Protein AF-A0A451A0V4-F1 (afdb_monomer_lite)

pLDDT: mean 71.59, std 18.16, range [21.22, 96.88]

Sequence (249 aa):
MTFLLFFFTGHVYTARGRNYLIPRDAAELNSNEDKMDFLDKALPVREVLDWVDRIGSNRVLFVLNACISDEDRSIWKEIVPDRRGITLGLADPTYQPQLIISDICSRSVAYDGPPPAFAQVFTDAIRGEGDRNRDGYITGTELEDYLVSRRHYPRPTSQFKAQSVTPDKGIVFVRPPPASLPITPAQLVVRSNVSGDTVYIDGHPVGPAGPTAHALSPGEYTVQVGKVGYASFETRITLADGEKAVVHA

Foldseek 3Di:
DDAAEAADWDEWDDDPLWIWAFDPPQDPCPDPVSVVSNVVRTHTVLVVVVVLLVVVDLHYEAEYLYEDAPVRCSVCCSLPPDPDDDPDDPPDPSRHHFKYKYKYFNDPDPDPTRPVFQVVQLVVLLLCPLVPVPPQKHFNQSSQVSQQVCLCPPHNGIGIHMDGPHRPPHDIRGNDDPPPPPFAWEWEAEDEPDPPKWKDKQNHTPGAHDPHTDGHTFAKIWIWIDDPPDDIDIDIDGTDGHHYYYHYD

InterPro domains:
  IPR013229 PEGA [PF08308] (187-245)
  IPR018247 EF-Hand 1, calcium-binding site [PS00018] (131-143)

Structure (mmCIF, N/CA/C/O backbone):
data_AF-A0A451A0V4-F1
#
_entry.id   AF-A0A451A0V4-F1
#
loop_
_atom_site.group_PDB
_atom_site.id
_atom_site.type_symbol
_atom_site.label_atom_id
_atom_site.label_alt_id
_atom_site.label_comp_id
_atom_site.label_asym_id
_atom_site.label_entity_id
_atom_site.label_seq_id
_atom_site.pdbx_PDB_ins_code
_atom_site.Cartn_x
_atom_site.Cartn_y
_atom_site.Cartn_z
_atom_site.occupancy
_atom_site.B_iso_or_equiv
_atom_site.auth_seq_id
_atom_site.auth_comp_id
_atom_site.auth_asym_id
_atom_site.auth_atom_id
_atom_site.pdbx_PDB_model_num
ATOM 1 N N . MET A 1 1 ? -15.532 -1.223 -15.340 1.00 57.03 1 MET A N 1
ATOM 2 C CA . MET A 1 1 ? -14.502 -0.266 -14.884 1.00 57.03 1 MET A CA 1
ATOM 3 C C . MET A 1 1 ? -13.274 -1.095 -14.558 1.00 57.03 1 MET A C 1
ATOM 5 O O . MET A 1 1 ? -13.339 -1.880 -13.623 1.00 57.03 1 MET A O 1
ATOM 9 N N . THR A 1 2 ? -12.235 -1.031 -15.385 1.00 66.00 2 THR A N 1
ATOM 10 C CA . THR A 1 2 ? -11.053 -1.899 -15.262 1.00 66.00 2 THR A CA 1
ATOM 11 C C . THR A 1 2 ? -9.924 -1.094 -14.630 1.00 66.00 2 THR A C 1
ATOM 13 O O . THR A 1 2 ? -9.754 0.076 -14.962 1.00 66.00 2 THR A O 1
ATOM 16 N N . PHE A 1 3 ? -9.213 -1.688 -13.675 1.00 71.75 3 PHE A N 1
ATOM 17 C CA . PHE A 1 3 ? -7.976 -1.147 -13.120 1.00 71.75 3 PHE A CA 1
ATOM 18 C C . PHE A 1 3 ? -6.830 -2.023 -13.610 1.00 71.75 3 PHE A C 1
ATOM 20 O O . PHE A 1 3 ? -6.924 -3.248 -13.526 1.00 71.75 3 PHE A O 1
ATOM 27 N N . LEU A 1 4 ? -5.774 -1.404 -14.129 1.00 74.88 4 LEU A N 1
ATOM 28 C CA . LEU A 1 4 ? -4.594 -2.109 -14.606 1.00 74.88 4 LEU A CA 1
ATOM 29 C C . LEU A 1 4 ? -3.404 -1.759 -13.716 1.00 74.88 4 LEU A C 1
ATOM 31 O O . LEU A 1 4 ? -3.040 -0.593 -13.586 1.00 74.88 4 LEU A O 1
ATOM 35 N N . LEU A 1 5 ? -2.790 -2.781 -13.130 1.00 78.19 5 LEU A N 1
ATOM 36 C CA . LEU A 1 5 ? -1.502 -2.672 -12.460 1.00 78.19 5 LEU A CA 1
ATOM 37 C C . LEU A 1 5 ? -0.455 -3.359 -13.326 1.00 78.19 5 LEU A C 1
ATOM 39 O O . LEU A 1 5 ? -0.529 -4.568 -13.538 1.00 78.19 5 LEU A O 1
ATOM 43 N N . PHE A 1 6 ? 0.529 -2.593 -13.779 1.00 78.19 6 PHE A N 1
ATOM 44 C CA . PHE A 1 6 ? 1.761 -3.134 -14.324 1.00 78.19 6 PHE A CA 1
ATOM 45 C C . PHE A 1 6 ? 2.868 -2.955 -13.287 1.00 78.19 6 PHE A C 1
ATOM 47 O O . PHE A 1 6 ? 3.186 -1.830 -12.903 1.00 78.19 6 PHE A O 1
ATOM 54 N N . PHE A 1 7 ? 3.441 -4.061 -12.821 1.00 78.44 7 PHE A N 1
ATOM 55 C CA . PHE A 1 7 ? 4.558 -4.063 -11.883 1.00 78.44 7 PHE A CA 1
ATOM 56 C C . PHE A 1 7 ? 5.689 -4.903 -12.465 1.00 78.44 7 PHE A C 1
ATOM 58 O O . PHE A 1 7 ? 5.501 -6.086 -12.746 1.00 78.44 7 PHE A O 1
ATOM 65 N N . PHE A 1 8 ? 6.865 -4.304 -12.617 1.00 77.94 8 PHE A N 1
ATOM 66 C CA . PHE A 1 8 ? 8.064 -4.990 -13.081 1.00 77.94 8 PHE A CA 1
ATOM 67 C C . PHE A 1 8 ? 9.206 -4.788 -12.092 1.00 77.94 8 PHE A C 1
ATOM 69 O O . PHE A 1 8 ? 9.421 -3.687 -11.587 1.00 77.94 8 PHE A O 1
ATOM 76 N N . THR A 1 9 ? 9.968 -5.850 -11.845 1.00 76.44 9 THR A N 1
ATOM 77 C CA . THR A 1 9 ? 11.216 -5.792 -11.090 1.00 76.44 9 THR A CA 1
ATOM 78 C C . THR A 1 9 ? 12.284 -6.575 -11.835 1.00 76.44 9 THR A C 1
ATOM 80 O O . THR A 1 9 ? 12.046 -7.708 -12.248 1.00 76.44 9 THR A O 1
ATOM 83 N N . GLY A 1 10 ? 13.441 -5.958 -12.053 1.00 74.19 10 GLY A N 1
ATOM 84 C CA . GLY A 1 10 ? 14.491 -6.555 -12.870 1.00 74.19 10 GLY A CA 1
ATOM 85 C C . GLY A 1 10 ? 15.419 -5.512 -13.469 1.00 74.19 10 GLY A C 1
ATOM 86 O O . GLY A 1 10 ? 15.555 -4.410 -12.938 1.00 74.19 10 GLY A O 1
ATOM 87 N N . HIS A 1 11 ? 16.055 -5.866 -14.584 1.00 74.69 11 HIS A N 1
ATOM 88 C CA . HIS A 1 11 ? 16.964 -4.976 -15.295 1.00 74.69 11 HIS A CA 1
ATOM 89 C C . HIS A 1 11 ? 16.244 -4.220 -16.405 1.00 74.69 11 HIS A C 1
ATOM 91 O O . HIS A 1 11 ? 15.400 -4.769 -17.118 1.00 74.69 11 HIS A O 1
ATOM 97 N N . VAL A 1 12 ? 16.622 -2.955 -16.554 1.00 74.75 12 VAL A N 1
ATOM 98 C CA . VAL A 1 12 ? 16.215 -2.109 -17.670 1.00 74.75 12 VAL A CA 1
ATOM 99 C C . VAL A 1 12 ? 17.470 -1.709 -18.422 1.00 74.75 12 VAL A C 1
ATOM 101 O O . VAL A 1 12 ? 18.441 -1.245 -17.825 1.00 74.75 12 VAL A O 1
ATOM 104 N N . TYR A 1 13 ? 17.452 -1.909 -19.734 1.00 75.06 13 TYR A N 1
ATOM 105 C CA . TYR A 1 13 ? 18.502 -1.442 -20.624 1.00 75.06 13 TYR A CA 1
ATOM 106 C C . TYR A 1 13 ? 17.996 -0.262 -21.435 1.00 75.06 13 TYR A C 1
ATOM 108 O O . TYR A 1 13 ? 16.880 -0.289 -21.957 1.00 75.06 13 TYR A O 1
ATOM 116 N N . THR A 1 14 ? 18.837 0.754 -21.584 1.00 72.06 14 THR A N 1
ATOM 117 C CA . THR A 1 14 ? 18.523 1.921 -22.398 1.00 72.06 14 THR A CA 1
ATOM 118 C C . THR A 1 14 ? 19.469 1.974 -23.588 1.00 72.06 14 THR A C 1
ATOM 120 O O . THR A 1 14 ? 20.690 1.948 -23.439 1.00 72.06 14 THR A O 1
ATOM 123 N N . ALA A 1 15 ? 18.900 2.042 -24.791 1.00 72.06 15 ALA A N 1
ATOM 124 C CA . ALA A 1 15 ? 19.656 2.177 -26.027 1.00 72.06 15 ALA A CA 1
ATOM 125 C C . ALA A 1 15 ? 18.957 3.123 -26.994 1.00 72.06 15 ALA A C 1
ATOM 127 O O . ALA A 1 15 ? 17.776 2.964 -27.306 1.00 72.06 15 ALA A O 1
ATOM 128 N N . ARG A 1 16 ? 19.718 4.096 -27.515 1.00 71.56 16 ARG A N 1
ATOM 129 C CA . ARG A 1 16 ? 19.243 5.087 -28.500 1.00 71.56 16 ARG A CA 1
ATOM 130 C C . ARG A 1 16 ? 17.966 5.813 -28.045 1.00 71.56 16 ARG A C 1
ATOM 132 O O . ARG A 1 16 ? 17.087 6.094 -28.856 1.00 71.56 16 ARG A O 1
ATOM 139 N N . GLY A 1 17 ? 17.863 6.095 -26.747 1.00 68.19 17 GLY A N 1
ATOM 140 C CA . GLY A 1 17 ? 16.715 6.777 -26.151 1.00 68.19 17 GLY A CA 1
ATOM 141 C C . GLY A 1 17 ? 15.443 5.931 -26.031 1.00 68.19 17 GLY A C 1
ATOM 142 O O . GLY A 1 17 ? 14.370 6.504 -25.864 1.00 68.19 17 GLY A O 1
ATOM 143 N N . ARG A 1 18 ? 15.550 4.602 -26.146 1.00 71.50 18 ARG A N 1
ATOM 144 C CA . ARG A 1 18 ? 14.467 3.644 -25.884 1.00 71.50 18 ARG A CA 1
ATOM 145 C C . ARG A 1 18 ? 14.827 2.746 -24.717 1.00 71.50 18 ARG A C 1
ATOM 147 O O . ARG A 1 18 ? 16.002 2.414 -24.545 1.00 71.50 18 ARG A O 1
ATOM 154 N N . ASN A 1 19 ? 13.815 2.333 -23.968 1.00 74.81 19 ASN A N 1
ATOM 155 C CA . ASN A 1 19 ? 13.977 1.530 -22.764 1.00 74.81 19 ASN A CA 1
ATOM 156 C C . ASN A 1 19 ? 13.407 0.139 -22.975 1.00 74.81 19 ASN A C 1
ATOM 158 O O . ASN A 1 19 ? 12.320 -0.021 -23.530 1.00 74.81 19 ASN A O 1
ATOM 162 N N . TYR A 1 20 ? 14.146 -0.856 -22.505 1.00 78.94 20 TYR A N 1
ATOM 163 C CA . TYR A 1 20 ? 13.816 -2.255 -22.694 1.00 78.94 20 TYR A CA 1
ATOM 164 C C . TYR A 1 20 ? 13.836 -2.975 -21.350 1.00 78.94 20 TYR A C 1
ATOM 166 O O . TYR A 1 20 ? 14.806 -2.871 -20.596 1.00 78.94 20 TYR A O 1
ATOM 174 N N . LEU A 1 21 ? 12.760 -3.699 -21.059 1.00 81.31 21 LEU A N 1
ATOM 175 C CA . LEU A 1 21 ? 12.672 -4.626 -19.940 1.00 81.31 21 LEU A CA 1
ATOM 176 C C . LEU A 1 21 ? 13.389 -5.912 -20.340 1.00 81.31 21 LEU A C 1
ATOM 178 O O . LEU A 1 21 ? 13.094 -6.492 -21.386 1.00 81.31 21 LEU A O 1
ATOM 182 N N . ILE A 1 22 ? 14.342 -6.345 -19.522 1.00 80.81 22 ILE A N 1
ATOM 183 C CA . ILE A 1 22 ? 15.188 -7.490 -19.855 1.00 80.81 22 ILE A CA 1
ATOM 184 C C . ILE A 1 22 ? 14.605 -8.755 -19.221 1.00 80.81 22 ILE A C 1
ATOM 186 O O . ILE A 1 22 ? 14.568 -8.843 -17.988 1.00 80.81 22 ILE A O 1
ATOM 190 N N . PRO A 1 23 ? 14.128 -9.729 -20.019 1.00 80.62 23 PRO A N 1
ATOM 191 C CA . PRO A 1 23 ? 13.689 -11.007 -19.488 1.00 80.62 23 PRO A CA 1
ATOM 192 C C . PRO A 1 23 ? 14.895 -11.864 -19.084 1.00 80.62 23 PRO A C 1
ATOM 194 O O . PRO A 1 23 ? 16.034 -11.623 -19.482 1.00 80.62 23 PRO A O 1
ATOM 197 N N . ARG A 1 24 ? 14.645 -12.885 -18.263 1.00 79.75 24 ARG A N 1
ATOM 198 C CA . ARG A 1 24 ? 15.698 -13.726 -17.671 1.00 79.75 24 ARG A CA 1
ATOM 199 C C . ARG A 1 24 ? 16.512 -14.517 -18.706 1.00 79.75 24 ARG A C 1
ATOM 201 O O . ARG A 1 24 ? 17.634 -14.911 -18.416 1.00 79.75 24 ARG A O 1
ATOM 208 N N . ASP A 1 25 ? 15.930 -14.801 -19.861 1.00 77.19 25 ASP A N 1
ATOM 209 C CA . ASP A 1 25 ? 16.505 -15.579 -20.960 1.00 77.19 25 ASP A CA 1
ATOM 210 C C . ASP A 1 25 ? 17.237 -14.723 -22.010 1.00 77.19 25 ASP A C 1
ATOM 212 O O . ASP A 1 25 ? 17.751 -15.261 -22.996 1.00 77.19 25 ASP A O 1
ATOM 216 N N . ALA A 1 26 ? 17.321 -13.404 -21.806 1.00 71.75 26 ALA A N 1
ATOM 217 C CA . ALA A 1 26 ? 18.160 -12.534 -22.620 1.00 71.75 26 ALA A CA 1
ATOM 218 C C . ALA A 1 26 ? 19.649 -12.877 -22.428 1.00 71.75 26 ALA A C 1
ATOM 220 O O . ALA A 1 26 ? 20.102 -13.128 -21.310 1.00 71.75 26 ALA A O 1
ATOM 221 N N . ALA A 1 27 ? 20.414 -12.888 -23.524 1.00 66.38 27 ALA A N 1
ATOM 222 C CA . ALA A 1 27 ? 21.850 -13.160 -23.487 1.00 66.38 27 ALA A CA 1
ATOM 223 C C . ALA A 1 27 ? 22.616 -12.072 -22.711 1.00 66.38 27 ALA A C 1
ATOM 225 O O . ALA A 1 27 ? 22.240 -10.904 -22.724 1.00 66.38 27 ALA A O 1
ATOM 226 N N . GLU A 1 28 ? 23.717 -12.420 -22.045 1.00 63.25 28 GLU A N 1
ATOM 227 C CA . GLU A 1 28 ? 24.580 -11.409 -21.425 1.00 63.25 28 GLU A CA 1
ATOM 228 C C . GLU A 1 28 ? 25.281 -10.562 -22.500 1.00 63.25 28 GLU A C 1
ATOM 230 O O . GLU A 1 28 ? 25.779 -11.080 -23.500 1.00 63.25 28 GLU A O 1
ATOM 235 N N . LEU A 1 29 ? 25.336 -9.243 -22.292 1.00 62.91 29 LEU A N 1
ATOM 236 C CA . LEU A 1 29 ? 25.963 -8.289 -23.212 1.00 62.91 29 LEU A CA 1
ATOM 237 C C . LEU A 1 29 ? 27.499 -8.370 -23.152 1.00 62.91 29 LEU A C 1
ATOM 239 O O . LEU A 1 29 ? 28.156 -7.468 -22.632 1.00 62.91 29 LEU A O 1
ATOM 243 N N . ASN A 1 30 ? 28.070 -9.439 -23.705 1.00 58.25 30 ASN A N 1
ATOM 244 C CA . ASN A 1 30 ? 29.510 -9.704 -23.664 1.00 58.25 30 ASN A CA 1
ATOM 245 C C . ASN A 1 30 ? 30.249 -9.232 -24.935 1.00 58.25 30 ASN A C 1
ATOM 247 O O . ASN A 1 30 ? 31.453 -8.972 -24.891 1.00 58.25 30 ASN A O 1
ATOM 251 N N . SER A 1 31 ? 29.542 -9.041 -26.054 1.00 57.19 31 SER A N 1
ATOM 252 C CA . SER A 1 31 ? 30.097 -8.548 -27.323 1.00 57.19 31 SER A CA 1
ATOM 253 C C . SER A 1 31 ? 29.092 -7.713 -28.139 1.00 57.19 31 SER A C 1
ATOM 255 O O . SER A 1 31 ? 27.944 -7.505 -27.748 1.00 57.19 31 SER A O 1
ATOM 257 N N . ASN A 1 32 ? 29.523 -7.182 -29.292 1.00 59.09 32 ASN A N 1
ATOM 258 C CA . ASN A 1 32 ? 28.634 -6.454 -30.207 1.00 59.09 32 ASN A CA 1
ATOM 259 C C . ASN A 1 32 ? 27.698 -7.373 -31.013 1.00 59.09 32 ASN A C 1
ATOM 261 O O . ASN A 1 32 ? 26.647 -6.897 -31.433 1.00 59.09 32 ASN A O 1
ATOM 265 N N . GLU A 1 33 ? 28.053 -8.643 -31.231 1.00 55.81 33 GLU A N 1
ATOM 266 C CA . GLU A 1 33 ? 27.152 -9.628 -31.854 1.00 55.81 33 GLU A CA 1
ATOM 267 C C . GLU A 1 33 ? 26.031 -10.017 -30.879 1.00 55.81 33 GLU A C 1
ATOM 269 O O . GLU A 1 33 ? 24.863 -10.046 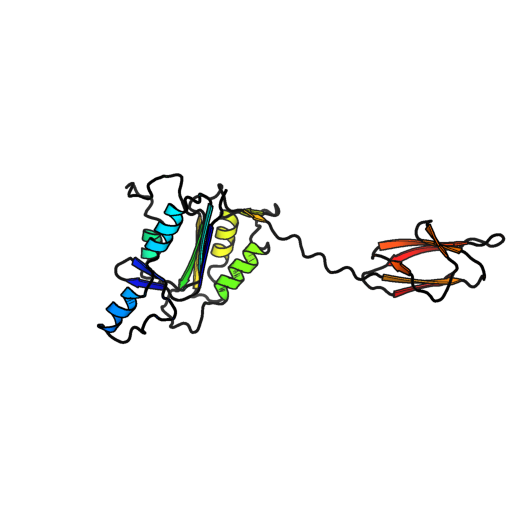-31.266 1.00 55.81 33 GLU A O 1
ATOM 274 N N . ASP A 1 34 ? 26.356 -10.131 -29.586 1.00 61.03 34 ASP A N 1
ATOM 275 C CA . ASP A 1 34 ? 25.384 -10.419 -28.519 1.00 61.03 34 ASP A CA 1
ATOM 276 C C . ASP A 1 34 ? 24.363 -9.289 -28.321 1.00 61.03 34 ASP A C 1
ATOM 278 O O . ASP A 1 34 ? 23.264 -9.520 -27.828 1.00 61.03 34 ASP A O 1
ATOM 282 N N . LYS A 1 35 ? 24.675 -8.056 -28.752 1.00 64.50 35 LYS A N 1
ATOM 283 C CA . LYS A 1 35 ? 23.741 -6.918 -28.666 1.00 64.50 35 LYS A CA 1
ATOM 284 C C . LYS A 1 35 ? 22.490 -7.102 -29.517 1.00 64.50 35 LYS A C 1
ATOM 286 O O . LYS A 1 35 ? 21.445 -6.582 -29.134 1.00 64.50 35 LYS A O 1
ATOM 291 N N . MET A 1 36 ? 22.586 -7.772 -30.666 1.00 64.94 36 MET A N 1
ATOM 292 C CA . MET A 1 36 ? 21.419 -7.979 -31.530 1.00 64.94 36 MET A CA 1
ATOM 293 C C . MET A 1 36 ? 20.500 -9.071 -30.973 1.00 64.94 36 MET A C 1
ATOM 295 O O . MET A 1 36 ? 19.301 -8.833 -30.895 1.00 64.94 36 MET A O 1
ATOM 299 N N . ASP A 1 37 ? 21.047 -10.201 -30.503 1.00 68.00 37 ASP A N 1
ATOM 300 C CA . ASP A 1 37 ? 20.265 -11.255 -29.822 1.00 68.00 37 ASP A CA 1
ATOM 301 C C . ASP A 1 37 ? 19.662 -10.751 -28.498 1.00 68.00 37 ASP A C 1
ATOM 303 O O . ASP A 1 37 ? 18.516 -11.045 -28.163 1.00 68.00 37 ASP A O 1
ATOM 307 N N . PHE A 1 38 ? 20.403 -9.910 -27.772 1.00 73.88 38 PHE A N 1
ATOM 308 C CA . PHE A 1 38 ? 19.910 -9.255 -26.565 1.00 73.88 38 PHE A CA 1
ATOM 309 C C . PHE A 1 38 ? 18.707 -8.348 -26.841 1.00 73.88 38 PHE A C 1
ATOM 311 O O . PHE A 1 38 ? 17.708 -8.427 -26.130 1.00 73.88 38 PHE A O 1
ATOM 318 N N . LEU A 1 39 ? 18.785 -7.488 -27.864 1.00 74.12 39 LEU A N 1
ATOM 319 C CA . LEU A 1 39 ? 17.690 -6.578 -28.212 1.00 74.12 39 LEU A CA 1
ATOM 320 C C . LEU A 1 39 ? 16.485 -7.296 -28.832 1.00 74.12 39 LEU A C 1
ATOM 322 O O . LEU A 1 39 ? 15.381 -6.779 -28.705 1.00 74.12 39 LEU A O 1
ATOM 326 N N . ASP A 1 40 ? 16.681 -8.454 -29.467 1.00 79.44 40 ASP A N 1
ATOM 327 C CA . ASP A 1 40 ? 15.590 -9.274 -30.016 1.00 79.44 40 ASP A CA 1
ATOM 328 C C . ASP A 1 40 ? 14.702 -9.864 -28.908 1.00 79.44 40 ASP A C 1
ATOM 330 O O . ASP A 1 40 ? 13.481 -9.918 -29.035 1.00 79.44 40 ASP A O 1
ATOM 334 N N . LYS A 1 41 ? 15.308 -10.242 -27.776 1.00 82.44 41 LYS A N 1
ATOM 335 C CA . LYS A 1 41 ? 14.591 -10.779 -26.606 1.00 82.44 41 LYS A CA 1
ATOM 336 C C . LYS A 1 41 ? 14.095 -9.701 -25.647 1.00 82.44 41 LYS A C 1
ATOM 338 O O . LYS A 1 41 ? 13.198 -9.950 -24.845 1.00 82.44 41 LYS A O 1
ATOM 343 N N . ALA A 1 42 ? 14.697 -8.517 -25.671 1.00 84.12 42 ALA A N 1
ATOM 344 C CA . ALA A 1 42 ? 14.341 -7.440 -24.763 1.00 84.12 42 ALA A CA 1
ATOM 345 C C . ALA A 1 42 ? 12.971 -6.838 -25.120 1.00 84.12 42 ALA A C 1
ATOM 347 O O . ALA A 1 42 ? 12.710 -6.504 -26.273 1.00 84.12 42 ALA A O 1
ATOM 348 N N . LEU A 1 43 ? 12.105 -6.636 -24.124 1.00 86.88 43 LEU A N 1
ATOM 349 C CA . LEU A 1 43 ? 10.757 -6.103 -24.337 1.00 86.88 43 LEU A CA 1
ATOM 350 C C . LEU A 1 43 ? 10.778 -4.568 -24.300 1.00 86.88 43 LEU A C 1
ATOM 352 O O . LEU A 1 43 ? 11.058 -4.000 -23.239 1.00 86.88 43 LEU A O 1
ATOM 356 N N . PRO A 1 44 ? 10.456 -3.857 -25.395 1.00 83.75 44 PRO A N 1
ATOM 357 C CA . PRO A 1 44 ? 10.396 -2.401 -25.375 1.00 83.75 44 PRO A CA 1
ATOM 358 C C . PRO A 1 44 ? 9.302 -1.914 -24.418 1.00 83.75 44 PRO A C 1
ATOM 360 O O . PRO A 1 44 ? 8.154 -2.347 -24.499 1.00 83.75 44 PRO A O 1
ATOM 363 N N . VAL A 1 45 ? 9.616 -0.950 -23.548 1.00 77.38 45 VAL A N 1
ATOM 364 C CA . VAL A 1 45 ? 8.629 -0.363 -22.620 1.00 77.38 45 VAL A CA 1
ATOM 365 C C . VAL A 1 45 ? 7.456 0.250 -23.387 1.00 77.38 45 VAL A C 1
ATOM 367 O O . VAL A 1 45 ? 6.311 0.111 -22.964 1.00 77.38 45 VAL A O 1
ATOM 370 N N . ARG A 1 46 ? 7.714 0.858 -24.552 1.00 75.88 46 ARG A N 1
ATOM 371 C CA . ARG A 1 46 ? 6.666 1.378 -25.440 1.00 75.88 46 ARG A CA 1
ATOM 372 C C . ARG A 1 46 ? 5.640 0.330 -25.847 1.00 75.88 46 ARG A C 1
ATOM 374 O O . ARG A 1 46 ? 4.465 0.648 -25.911 1.00 75.88 46 ARG A O 1
ATOM 381 N N . GLU A 1 47 ? 6.063 -0.904 -26.083 1.00 81.12 47 GLU A N 1
ATOM 382 C CA . GLU A 1 47 ? 5.132 -1.964 -26.457 1.00 81.12 47 GLU A CA 1
ATOM 383 C C . GLU A 1 47 ? 4.185 -2.303 -25.299 1.00 81.12 47 GLU A C 1
ATOM 385 O O . GLU A 1 47 ? 2.985 -2.473 -25.510 1.00 81.12 47 GLU A O 1
ATOM 390 N N . VAL A 1 48 ? 4.692 -2.301 -24.062 1.00 78.56 48 VAL A N 1
ATOM 391 C CA . VAL A 1 48 ? 3.854 -2.442 -22.864 1.00 78.56 48 VAL A CA 1
ATOM 392 C C . VAL A 1 48 ? 2.855 -1.289 -22.767 1.00 78.56 48 VAL A C 1
ATOM 394 O O . VAL A 1 48 ? 1.682 -1.527 -22.488 1.00 78.56 48 VAL A O 1
ATOM 397 N N . LEU A 1 49 ? 3.286 -0.052 -23.028 1.00 73.50 49 LEU A N 1
ATOM 398 C CA . LEU A 1 49 ? 2.391 1.111 -23.053 1.00 73.50 49 LEU A CA 1
ATOM 399 C C . LEU A 1 49 ? 1.324 0.981 -24.153 1.00 73.50 49 LEU A C 1
ATOM 401 O O . LEU A 1 49 ? 0.148 1.202 -23.881 1.00 73.50 49 LEU A O 1
ATOM 405 N N . ASP A 1 50 ? 1.686 0.503 -25.345 1.00 75.44 50 ASP A N 1
ATOM 406 C CA . ASP A 1 50 ? 0.726 0.241 -26.422 1.00 75.44 50 ASP A CA 1
ATOM 407 C C . ASP A 1 50 ? -0.298 -0.841 -26.016 1.00 75.44 50 ASP A C 1
ATOM 409 O O . ASP A 1 50 ? -1.458 -0.806 -26.434 1.00 75.44 50 ASP A O 1
ATOM 413 N N . TRP A 1 51 ? 0.100 -1.830 -25.204 1.00 77.25 51 TRP A N 1
ATOM 414 C CA . TRP A 1 51 ? -0.830 -2.824 -24.653 1.00 77.25 51 TRP A CA 1
ATOM 415 C C . TRP A 1 51 ? -1.807 -2.179 -23.675 1.00 77.25 51 TRP A C 1
ATOM 417 O O . TRP A 1 51 ? -3.006 -2.449 -23.752 1.00 77.25 51 TRP A O 1
ATOM 427 N N . VAL A 1 52 ? -1.309 -1.314 -22.789 1.00 70.12 52 VAL A N 1
ATOM 428 C CA . VAL A 1 52 ? -2.136 -0.538 -21.859 1.00 70.12 52 VAL A CA 1
ATOM 429 C C . VAL A 1 52 ? -3.188 0.277 -22.614 1.00 70.12 52 VAL A C 1
ATOM 431 O O . VAL A 1 52 ? -4.368 0.217 -22.257 1.00 70.12 52 VAL A O 1
ATOM 434 N N . ASP A 1 53 ? -2.785 0.966 -23.681 1.00 69.19 53 ASP A N 1
ATOM 435 C CA . ASP A 1 53 ? -3.683 1.774 -24.509 1.00 69.19 53 ASP A CA 1
ATOM 436 C C . ASP A 1 53 ? -4.779 0.920 -25.155 1.00 69.19 53 ASP A C 1
ATOM 438 O O . ASP A 1 53 ? -5.964 1.253 -25.088 1.00 69.19 53 ASP A O 1
ATOM 442 N N . ARG A 1 54 ? -4.413 -0.236 -25.726 1.00 70.62 54 ARG A N 1
ATOM 443 C CA . ARG A 1 54 ? -5.376 -1.153 -26.361 1.00 70.62 54 ARG A CA 1
ATOM 444 C C . ARG A 1 54 ? -6.367 -1.773 -25.382 1.00 70.62 54 ARG A C 1
ATOM 446 O O . ARG A 1 54 ? -7.495 -2.062 -25.772 1.00 70.62 54 ARG A O 1
ATOM 453 N N . ILE A 1 55 ? -5.966 -1.988 -24.129 1.00 71.19 55 ILE A N 1
ATOM 454 C CA . ILE A 1 55 ? -6.859 -2.486 -23.071 1.00 71.19 55 ILE A CA 1
ATOM 455 C C . ILE A 1 55 ? -7.960 -1.455 -22.759 1.00 71.19 55 ILE A C 1
ATOM 457 O O . ILE A 1 55 ? -9.017 -1.821 -22.240 1.00 71.19 55 ILE A O 1
ATOM 461 N N . GLY A 1 56 ? -7.747 -0.176 -23.086 1.00 66.00 56 GLY A N 1
ATOM 462 C CA . GLY A 1 56 ? -8.742 0.875 -22.905 1.00 66.00 56 GLY A CA 1
ATOM 463 C C . GLY A 1 56 ? -9.022 1.191 -21.432 1.00 66.00 56 GLY A C 1
ATOM 464 O O . GLY A 1 56 ? -10.120 1.630 -21.087 1.00 66.00 56 GLY A O 1
ATOM 465 N N . SER A 1 57 ? -8.059 0.925 -20.540 1.00 65.06 57 SER A N 1
ATOM 466 C CA . SER A 1 57 ? -8.202 1.204 -19.111 1.00 65.06 57 SER A CA 1
ATOM 467 C C . SER A 1 57 ? -7.866 2.659 -18.809 1.00 65.06 57 SER A C 1
ATOM 469 O O . SER A 1 57 ? -6.728 3.087 -18.967 1.00 65.06 57 SER A O 1
ATOM 471 N N . ASN A 1 58 ? -8.826 3.398 -18.257 1.00 62.31 58 ASN A N 1
ATOM 472 C CA . ASN A 1 58 ? -8.591 4.781 -17.833 1.00 62.31 58 ASN A CA 1
ATOM 473 C C . ASN A 1 58 ? -7.874 4.867 -16.478 1.00 62.31 58 ASN A C 1
ATOM 475 O O . ASN A 1 58 ? -7.611 5.969 -16.012 1.00 62.31 58 ASN A O 1
ATOM 479 N N . ARG A 1 59 ? -7.611 3.734 -15.804 1.00 67.69 59 ARG A N 1
ATOM 480 C CA . ARG A 1 59 ? -6.978 3.662 -14.475 1.00 67.69 59 ARG A CA 1
ATOM 481 C C . ARG A 1 59 ? -5.805 2.689 -14.535 1.00 67.69 59 ARG A C 1
ATOM 483 O O . ARG A 1 59 ? -6.006 1.473 -14.509 1.00 67.69 59 ARG A O 1
ATOM 490 N N . VAL A 1 60 ? -4.597 3.233 -14.653 1.00 71.00 60 VAL A N 1
ATOM 491 C CA . VAL A 1 60 ? -3.365 2.456 -14.837 1.00 71.00 60 VAL A CA 1
ATOM 492 C C . VAL A 1 60 ? -2.317 2.910 -13.833 1.00 71.00 60 VAL A C 1
ATOM 494 O O . VAL A 1 60 ? -1.973 4.094 -13.798 1.00 71.00 60 VAL A O 1
ATOM 497 N N . LEU A 1 61 ? -1.812 1.961 -13.047 1.00 74.00 61 LEU A N 1
ATOM 498 C CA . LEU A 1 61 ? -0.640 2.121 -12.195 1.00 74.00 61 LEU A CA 1
ATOM 499 C C . LEU A 1 61 ? 0.545 1.414 -12.846 1.00 74.00 61 LEU A C 1
ATOM 501 O O . LEU A 1 61 ? 0.478 0.205 -13.076 1.00 74.00 61 LEU A O 1
ATOM 505 N N . PHE A 1 62 ? 1.620 2.150 -13.119 1.00 74.62 62 PHE A N 1
ATOM 506 C CA . PHE A 1 62 ? 2.817 1.603 -13.751 1.00 74.62 62 PHE A CA 1
ATOM 507 C C . PHE A 1 62 ? 4.015 1.721 -12.805 1.00 74.62 62 PHE A C 1
ATOM 509 O O . PHE A 1 62 ? 4.465 2.821 -12.487 1.00 74.62 62 PHE A O 1
ATOM 516 N N . VAL A 1 63 ? 4.526 0.588 -12.329 1.00 75.88 63 VAL A N 1
ATOM 517 C CA . VAL A 1 63 ? 5.590 0.532 -11.320 1.00 75.88 63 VAL A CA 1
ATOM 518 C C . VAL A 1 63 ? 6.787 -0.235 -11.866 1.00 75.88 63 VAL A C 1
ATOM 520 O O . VAL A 1 63 ? 6.685 -1.418 -12.191 1.00 75.88 63 VAL A O 1
ATOM 523 N N . LEU A 1 64 ? 7.932 0.439 -11.933 1.00 73.44 64 LEU A N 1
ATOM 524 C CA . LEU A 1 64 ? 9.212 -0.116 -12.359 1.00 73.44 64 LEU A CA 1
ATOM 525 C C . LEU A 1 64 ? 10.205 -0.122 -11.192 1.00 73.44 64 LEU A C 1
ATOM 527 O O . LEU A 1 64 ? 10.855 0.876 -10.892 1.00 73.44 64 LEU A O 1
ATOM 531 N N . ASN A 1 65 ? 10.369 -1.276 -10.556 1.00 72.12 65 ASN A N 1
ATOM 532 C CA . ASN A 1 65 ? 11.405 -1.512 -9.557 1.00 72.12 65 ASN A CA 1
ATOM 533 C C . ASN A 1 65 ? 12.706 -1.992 -10.226 1.00 72.12 65 ASN A C 1
ATOM 535 O O . ASN A 1 65 ? 13.071 -3.171 -10.136 1.00 72.12 65 ASN A O 1
ATOM 539 N N . ALA A 1 66 ? 13.357 -1.090 -10.957 1.00 70.00 66 ALA A N 1
ATOM 540 C CA . ALA A 1 66 ? 14.573 -1.357 -11.715 1.00 70.00 66 ALA A CA 1
ATOM 541 C C . ALA A 1 66 ? 15.475 -0.120 -11.727 1.00 70.00 66 ALA A C 1
ATOM 543 O O . ALA A 1 66 ? 14.969 0.986 -11.876 1.00 70.00 66 ALA A O 1
ATOM 544 N N . CYS A 1 67 ? 16.796 -0.299 -11.621 1.00 64.50 67 CYS A N 1
ATOM 545 C CA . CYS A 1 67 ? 17.739 0.808 -11.774 1.00 64.50 67 CYS A CA 1
ATOM 546 C C . CYS A 1 67 ? 17.780 1.274 -13.232 1.00 64.50 67 CYS A C 1
ATOM 548 O O . CYS A 1 67 ? 18.072 0.490 -14.136 1.00 64.50 67 CYS A O 1
ATOM 550 N N . ILE A 1 68 ? 17.572 2.570 -13.434 1.00 61.06 68 ILE A N 1
ATOM 551 C CA . ILE A 1 68 ? 17.754 3.244 -14.720 1.00 61.06 68 ILE A CA 1
ATOM 552 C C . ILE A 1 68 ? 18.920 4.219 -14.564 1.00 61.06 68 ILE A C 1
ATOM 554 O O . ILE A 1 68 ? 19.006 4.914 -13.550 1.00 61.06 68 ILE A O 1
ATOM 558 N N . SER A 1 69 ? 19.837 4.234 -15.535 1.00 56.34 69 SER A N 1
ATOM 559 C CA . SER A 1 69 ? 21.013 5.112 -15.510 1.00 56.34 69 SER A CA 1
ATOM 560 C C . SER A 1 69 ? 20.601 6.586 -15.585 1.00 56.34 69 SER A C 1
ATOM 562 O O . SER A 1 69 ? 19.899 6.985 -16.516 1.00 56.34 69 SER A O 1
ATOM 564 N N . ASP A 1 70 ? 21.077 7.401 -14.639 1.00 52.16 70 ASP A N 1
ATOM 565 C CA . ASP A 1 70 ? 20.796 8.847 -14.548 1.00 52.16 70 ASP A CA 1
ATOM 566 C C . ASP A 1 70 ? 21.166 9.645 -15.814 1.00 52.16 70 ASP A C 1
ATOM 568 O O . ASP A 1 70 ? 20.551 10.674 -16.112 1.00 52.16 70 ASP A O 1
ATOM 572 N N . GLU A 1 71 ? 22.160 9.181 -16.577 1.00 52.25 71 GLU A N 1
ATOM 573 C CA . GLU A 1 71 ? 22.608 9.842 -17.811 1.00 52.25 71 GLU A CA 1
ATOM 574 C C . GLU A 1 71 ? 21.538 9.798 -18.914 1.00 52.25 71 GLU A C 1
ATOM 576 O O . GLU A 1 71 ? 21.497 10.667 -19.788 1.00 52.25 71 GLU A O 1
ATOM 581 N N . ASP A 1 72 ? 20.614 8.837 -18.839 1.00 53.66 72 ASP A N 1
ATOM 582 C CA . ASP A 1 72 ? 19.637 8.554 -19.880 1.00 53.66 72 ASP A CA 1
ATOM 583 C C . ASP A 1 72 ? 18.213 8.865 -19.385 1.00 53.66 72 ASP A C 1
ATOM 585 O O . ASP A 1 72 ? 17.370 8.003 -19.145 1.00 53.66 72 ASP A O 1
ATOM 589 N N . ARG A 1 73 ? 17.899 10.167 -19.270 1.00 52.84 73 ARG A N 1
ATOM 590 C CA . ARG A 1 73 ? 16.544 10.706 -18.981 1.00 52.84 73 ARG A CA 1
ATOM 591 C C . ARG A 1 73 ? 15.477 10.321 -20.033 1.00 52.84 73 ARG A C 1
ATOM 593 O O . ARG A 1 73 ? 14.390 10.901 -20.038 1.00 52.84 73 ARG A O 1
ATOM 600 N N . SER A 1 74 ? 15.783 9.414 -20.958 1.00 54.22 74 SER A N 1
ATOM 601 C CA . SER A 1 74 ? 14.961 9.032 -22.106 1.00 54.22 74 SER A CA 1
ATOM 602 C C . SER A 1 74 ? 13.712 8.244 -21.729 1.00 54.22 74 SER A C 1
ATOM 604 O O . SER A 1 74 ? 12.686 8.460 -22.366 1.00 54.22 74 SER A O 1
ATOM 606 N N . ILE A 1 75 ? 13.729 7.450 -20.649 1.00 54.75 75 ILE A N 1
ATOM 607 C CA . ILE A 1 75 ? 12.513 6.753 -20.197 1.00 54.75 75 ILE A CA 1
ATOM 608 C C . ILE A 1 75 ? 11.393 7.720 -19.847 1.00 54.75 75 ILE A C 1
ATOM 610 O O . ILE A 1 75 ? 10.241 7.498 -20.191 1.00 54.75 75 ILE A O 1
ATOM 614 N N . TRP A 1 76 ? 11.733 8.864 -19.258 1.00 53.53 76 TRP A N 1
ATOM 615 C CA . TRP A 1 76 ? 10.744 9.886 -18.953 1.00 53.53 76 TRP A CA 1
ATOM 616 C C . TRP A 1 76 ? 10.205 10.545 -20.213 1.00 53.53 76 TRP A C 1
ATOM 618 O O . TRP A 1 76 ? 9.047 10.909 -20.216 1.00 53.53 76 TRP A O 1
ATOM 628 N N . LYS A 1 77 ? 10.996 10.663 -21.286 1.00 57.25 77 LYS A N 1
ATOM 629 C CA . LYS A 1 77 ? 10.509 11.170 -22.580 1.00 57.25 77 LYS A CA 1
ATOM 630 C C . LYS A 1 77 ? 9.623 10.156 -23.308 1.00 57.25 77 LYS A C 1
ATOM 632 O O . LYS A 1 77 ? 8.771 10.562 -24.088 1.00 57.25 77 LYS A O 1
ATOM 637 N N . GLU A 1 78 ? 9.859 8.866 -23.085 1.00 57.38 78 GLU A N 1
ATOM 638 C CA . GLU A 1 78 ? 9.107 7.762 -23.688 1.00 57.38 78 GLU A CA 1
ATOM 639 C C . GLU A 1 78 ? 7.793 7.494 -22.943 1.00 57.38 78 GLU A C 1
ATOM 641 O O . GLU A 1 78 ? 6.761 7.311 -23.579 1.00 57.38 78 GLU A O 1
ATOM 646 N N . ILE A 1 79 ? 7.818 7.533 -21.607 1.00 54.28 79 ILE A N 1
ATOM 647 C CA . ILE A 1 79 ? 6.648 7.310 -20.752 1.00 54.28 79 ILE A CA 1
ATOM 648 C C . ILE A 1 79 ? 5.831 8.607 -20.558 1.00 54.28 79 ILE A C 1
ATOM 650 O O . ILE A 1 79 ? 4.605 8.566 -20.494 1.00 54.28 79 ILE A O 1
ATOM 654 N N . VAL A 1 80 ? 6.488 9.770 -20.474 1.00 50.41 80 VAL A N 1
ATOM 655 C CA . VAL A 1 80 ? 5.859 11.087 -20.265 1.00 50.41 80 VAL A CA 1
ATOM 656 C C . VAL A 1 80 ? 6.393 12.077 -21.316 1.00 50.41 80 VAL A C 1
ATOM 658 O O . VAL A 1 80 ? 7.279 12.887 -21.019 1.00 50.41 80 VAL A O 1
ATOM 661 N N . PRO A 1 81 ? 5.911 12.023 -22.572 1.00 45.53 81 PRO A N 1
ATOM 662 C CA . PRO A 1 81 ? 6.389 12.925 -23.613 1.00 45.53 81 PRO A CA 1
ATOM 663 C C . PRO A 1 81 ? 6.233 14.393 -23.176 1.00 45.53 81 PRO A C 1
ATOM 665 O O . PRO A 1 81 ? 5.210 14.804 -22.629 1.00 45.53 81 PRO A O 1
ATOM 668 N N . ASP A 1 82 ? 7.309 15.156 -23.372 1.00 37.62 82 ASP A N 1
ATOM 669 C CA . ASP A 1 82 ? 7.536 16.526 -22.904 1.00 37.62 82 ASP A CA 1
ATOM 670 C C . ASP A 1 82 ? 6.303 17.445 -23.035 1.00 37.62 82 ASP A C 1
ATOM 672 O O . ASP A 1 82 ? 5.748 17.639 -24.119 1.00 37.62 82 ASP A O 1
ATOM 676 N N . ARG A 1 83 ? 5.917 18.090 -21.923 1.00 41.22 83 ARG A N 1
ATOM 677 C CA . ARG A 1 83 ? 4.963 19.210 -21.891 1.00 41.22 83 ARG A CA 1
ATOM 678 C C . ARG A 1 83 ? 5.621 20.484 -22.430 1.00 41.22 83 ARG A C 1
ATOM 680 O O . ARG A 1 83 ? 5.750 21.477 -21.714 1.00 41.22 83 ARG A O 1
ATOM 687 N N . ARG A 1 84 ? 5.971 20.484 -23.714 1.00 25.05 84 ARG A N 1
ATOM 688 C CA . ARG A 1 84 ? 6.132 21.698 -24.525 1.00 25.05 84 ARG A CA 1
ATOM 689 C C . ARG A 1 84 ? 5.620 21.410 -25.924 1.00 25.05 84 ARG A C 1
ATOM 691 O O . ARG A 1 84 ? 6.360 20.933 -26.769 1.00 25.05 84 ARG A O 1
ATOM 698 N N . GLY A 1 85 ? 4.328 21.685 -26.103 1.00 27.08 85 GLY A N 1
ATOM 699 C CA . GLY A 1 85 ? 3.632 21.811 -27.381 1.00 27.08 85 GLY A CA 1
ATOM 700 C C . GLY A 1 85 ? 4.173 20.962 -28.525 1.00 27.08 85 GLY A C 1
ATOM 701 O O . GLY A 1 85 ? 4.951 21.467 -29.315 1.00 27.08 85 GLY A O 1
ATOM 702 N N . ILE A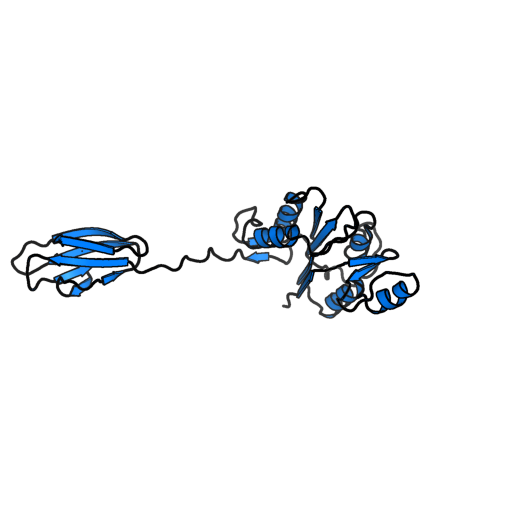 1 86 ? 3.703 19.722 -28.629 1.00 21.22 86 ILE A N 1
ATOM 703 C CA . ILE A 1 86 ? 3.419 18.994 -29.870 1.00 21.22 86 ILE A CA 1
ATOM 704 C C . ILE A 1 86 ? 2.551 17.810 -29.429 1.00 21.22 86 ILE A C 1
ATOM 706 O O . ILE A 1 86 ? 2.986 16.926 -28.692 1.00 21.22 86 ILE A O 1
ATOM 710 N N . THR A 1 87 ? 1.291 17.821 -29.848 1.00 28.27 87 THR A N 1
ATOM 711 C CA . THR A 1 87 ? 0.410 16.658 -29.792 1.00 28.27 87 THR A CA 1
ATOM 712 C C . THR A 1 87 ? 1.009 15.593 -30.708 1.00 28.27 87 THR A C 1
ATOM 714 O O . THR A 1 87 ? 0.824 15.657 -31.919 1.00 28.27 87 THR A O 1
ATOM 717 N N . LEU A 1 88 ? 1.753 14.633 -30.156 1.00 22.38 88 LEU A N 1
ATOM 718 C CA . LEU A 1 88 ? 2.139 13.414 -30.870 1.00 22.38 88 LEU A CA 1
ATOM 719 C C . LEU A 1 88 ? 1.695 12.183 -30.068 1.00 22.38 88 LEU A C 1
ATOM 721 O O . LEU A 1 88 ? 2.472 11.546 -29.370 1.00 22.38 88 LEU A O 1
ATOM 725 N N . GLY A 1 89 ? 0.399 11.889 -30.189 1.00 25.80 89 GLY A N 1
ATOM 726 C CA . GLY A 1 89 ? -0.129 10.528 -30.286 1.00 25.80 89 GLY A CA 1
ATOM 727 C C . GLY A 1 89 ? 0.107 9.561 -29.125 1.00 25.80 89 GLY A C 1
ATOM 728 O O . GLY A 1 89 ? 0.635 8.483 -29.360 1.00 25.80 89 GLY A O 1
ATOM 729 N N . LEU A 1 90 ? -0.397 9.885 -27.935 1.00 30.44 90 LEU A N 1
ATOM 730 C CA . LEU A 1 90 ? -1.389 9.002 -27.312 1.00 30.44 90 LEU A CA 1
ATOM 731 C C . LEU A 1 90 ? -2.733 9.596 -27.755 1.00 30.44 90 LEU A C 1
ATOM 733 O O . LEU A 1 90 ? -2.973 10.781 -27.527 1.00 30.44 90 LEU A O 1
ATOM 737 N N . ALA A 1 91 ? -3.526 8.867 -28.540 1.00 29.80 91 ALA A N 1
ATOM 738 C CA . ALA A 1 91 ? -4.567 9.441 -29.407 1.00 29.80 91 ALA A CA 1
ATOM 739 C C . ALA A 1 91 ? -5.779 10.069 -28.684 1.00 29.80 91 ALA A C 1
ATOM 741 O O . ALA A 1 91 ? -6.715 10.512 -29.346 1.00 29.80 91 ALA A O 1
ATOM 742 N N . ASP A 1 92 ? -5.769 10.158 -27.356 1.00 38.69 92 ASP A N 1
ATOM 743 C CA . ASP A 1 92 ? -6.854 10.750 -26.589 1.00 38.69 92 ASP A CA 1
ATOM 744 C C . ASP A 1 92 ? -6.320 11.374 -25.276 1.00 38.69 92 ASP A C 1
ATOM 746 O O . ASP A 1 92 ? -5.710 10.676 -24.462 1.00 38.69 92 ASP A O 1
ATOM 750 N N . PRO A 1 93 ? -6.532 12.685 -25.027 1.00 41.81 93 PRO A N 1
ATOM 751 C CA . PRO A 1 93 ? -6.124 13.357 -23.790 1.00 41.81 93 PRO A CA 1
ATOM 752 C C . PRO A 1 93 ? -6.777 12.794 -22.513 1.00 41.81 93 PRO A C 1
ATOM 754 O O . PRO A 1 93 ? -6.386 13.204 -21.419 1.00 41.81 93 PRO A O 1
ATOM 757 N N . THR A 1 94 ? -7.740 11.871 -22.616 1.00 44.28 94 THR A N 1
ATOM 758 C CA . THR A 1 94 ? -8.307 11.140 -21.469 1.00 44.28 94 THR A CA 1
ATOM 759 C C . THR A 1 94 ? -7.553 9.861 -21.082 1.00 44.28 94 THR A C 1
ATOM 761 O O . THR A 1 94 ? -7.775 9.356 -19.980 1.00 44.28 94 THR A O 1
ATOM 764 N N . TYR A 1 95 ? -6.626 9.374 -21.914 1.00 48.09 95 TYR A N 1
ATOM 765 C CA . TYR A 1 95 ? -5.847 8.157 -21.667 1.00 48.09 95 TYR A CA 1
ATOM 766 C C . TYR A 1 95 ? -4.436 8.519 -21.209 1.00 48.09 95 TYR A C 1
ATOM 768 O O . TYR A 1 95 ? -3.515 8.662 -22.009 1.00 48.09 95 TYR A O 1
ATOM 776 N N . GLN A 1 96 ? -4.274 8.729 -19.902 1.00 51.06 96 GLN A N 1
ATOM 777 C CA . GLN A 1 96 ? -2.967 8.993 -19.300 1.00 51.06 96 GLN A CA 1
ATOM 778 C C . GLN A 1 96 ? -2.734 8.012 -18.144 1.00 51.06 96 GLN A C 1
ATOM 780 O O . GLN A 1 96 ? -3.593 7.919 -17.257 1.00 51.06 96 GLN A O 1
ATOM 785 N N . PRO A 1 97 ? -1.614 7.257 -18.128 1.00 51.12 97 PRO A N 1
ATOM 786 C CA . PRO A 1 97 ? -1.252 6.454 -16.968 1.00 51.12 97 PRO A CA 1
ATOM 787 C C . PRO A 1 97 ? -1.148 7.390 -15.771 1.00 51.12 97 PRO A C 1
ATOM 789 O O . PRO A 1 97 ? -0.452 8.401 -15.808 1.00 51.12 97 PRO A O 1
ATOM 792 N N . GLN A 1 98 ? -1.915 7.096 -14.729 1.00 56.47 98 GLN A N 1
ATOM 793 C CA . GLN A 1 98 ? -2.202 8.104 -13.715 1.00 56.47 98 GLN A CA 1
ATOM 794 C C . GLN A 1 98 ? -1.020 8.315 -12.772 1.00 56.47 98 GLN A C 1
ATOM 796 O O . GLN A 1 98 ? -0.849 9.413 -12.247 1.00 56.47 98 GLN A O 1
ATOM 801 N N . LEU A 1 99 ? -0.189 7.285 -12.598 1.00 54.81 99 LEU A N 1
ATOM 802 C CA . LEU A 1 99 ? 1.006 7.329 -11.771 1.00 54.81 99 LEU A CA 1
ATOM 803 C C . LEU A 1 99 ? 2.062 6.366 -12.321 1.00 54.81 99 LEU A C 1
ATOM 805 O O . LEU A 1 99 ? 1.804 5.166 -12.463 1.00 54.81 99 LEU A O 1
ATOM 809 N N . ILE A 1 100 ? 3.248 6.904 -12.606 1.00 59.34 100 ILE A N 1
ATOM 810 C CA . ILE A 1 100 ? 4.441 6.120 -12.928 1.00 59.34 100 ILE A CA 1
ATOM 811 C C . ILE A 1 100 ? 5.439 6.273 -11.797 1.00 59.34 100 ILE A C 1
ATOM 813 O O . ILE A 1 100 ? 5.743 7.389 -11.367 1.00 59.34 100 ILE A O 1
ATOM 817 N N . ILE A 1 101 ? 5.967 5.147 -11.336 1.00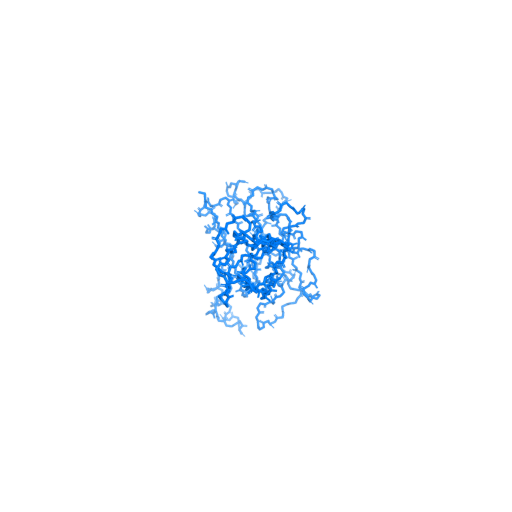 59.75 101 ILE A N 1
ATOM 818 C CA . ILE A 1 101 ? 6.948 5.116 -10.262 1.00 59.75 101 ILE A CA 1
ATOM 819 C C . ILE A 1 101 ? 8.145 4.304 -10.728 1.00 59.75 101 ILE A C 1
ATOM 821 O O . ILE A 1 101 ? 7.982 3.145 -11.111 1.00 59.75 101 ILE A O 1
ATOM 825 N N . SER A 1 102 ? 9.339 4.895 -10.670 1.00 59.41 102 SER A N 1
ATOM 826 C CA . SER A 1 102 ? 10.575 4.166 -10.935 1.00 59.41 102 SER A CA 1
ATOM 827 C C . SER A 1 102 ? 11.674 4.464 -9.921 1.00 59.41 102 SER A C 1
ATOM 829 O O . SER A 1 102 ? 11.765 5.565 -9.367 1.00 59.41 102 SER A O 1
ATOM 831 N N . ASP A 1 103 ? 12.547 3.480 -9.729 1.00 62.62 103 ASP A N 1
ATOM 832 C CA . ASP A 1 103 ? 13.831 3.669 -9.058 1.00 62.62 103 ASP A CA 1
ATOM 833 C C . ASP A 1 103 ? 14.868 4.201 -10.065 1.00 62.62 103 ASP A C 1
ATOM 835 O O . ASP A 1 103 ? 14.902 3.780 -11.222 1.00 62.62 103 ASP A O 1
ATOM 839 N N . ILE A 1 104 ? 15.687 5.172 -9.668 1.00 57.41 104 ILE A N 1
ATOM 840 C CA . ILE A 1 104 ? 16.743 5.743 -10.514 1.00 57.41 104 ILE A CA 1
ATOM 841 C C . ILE A 1 104 ? 18.068 5.640 -9.766 1.00 57.41 104 ILE A C 1
ATOM 843 O O . ILE A 1 104 ? 18.157 5.956 -8.579 1.00 57.41 104 ILE A O 1
ATOM 847 N N . CYS A 1 105 ? 19.110 5.186 -10.461 1.00 54.75 105 CYS A N 1
ATOM 848 C CA . CYS A 1 105 ? 20.410 4.915 -9.862 1.00 54.75 105 CYS A CA 1
ATOM 849 C C . CYS A 1 105 ? 21.495 5.719 -10.594 1.00 54.75 105 CYS A C 1
ATOM 851 O O . CYS A 1 105 ? 21.685 5.580 -11.803 1.00 54.75 105 CYS A O 1
ATOM 853 N N . SER A 1 106 ? 22.260 6.521 -9.845 1.00 45.91 106 SER A N 1
ATOM 854 C CA . SER A 1 106 ? 23.314 7.403 -10.384 1.00 45.91 106 SER A CA 1
ATOM 855 C C . SER A 1 106 ? 24.568 6.688 -10.888 1.00 45.91 106 SER A C 1
ATOM 857 O O . SER A 1 106 ? 25.470 7.302 -11.457 1.00 45.91 106 SER A O 1
ATOM 859 N N . ARG A 1 107 ? 24.630 5.367 -10.715 1.00 43.78 107 ARG A N 1
ATOM 860 C CA . ARG A 1 107 ? 25.619 4.490 -11.336 1.00 43.78 107 ARG A CA 1
ATOM 861 C C . ARG A 1 107 ? 24.945 3.189 -11.731 1.00 43.78 107 ARG A C 1
ATOM 863 O O . ARG A 1 107 ? 24.227 2.603 -10.922 1.00 43.78 107 ARG A O 1
ATOM 870 N N . SER A 1 108 ? 25.256 2.724 -12.940 1.00 43.91 108 SER A N 1
ATOM 871 C CA . SER A 1 108 ? 25.083 1.330 -13.344 1.00 43.91 108 SER A CA 1
ATOM 872 C C . SER A 1 108 ? 25.996 0.478 -12.467 1.00 43.91 108 SER A C 1
ATOM 874 O O . SER A 1 108 ? 27.158 0.227 -12.779 1.00 43.91 108 SER A O 1
ATOM 876 N N . VAL A 1 109 ? 25.518 0.149 -11.276 1.00 38.09 109 VAL A N 1
ATOM 877 C CA . VAL A 1 109 ? 26.108 -0.911 -10.478 1.00 38.09 109 VAL A CA 1
ATOM 878 C C . VAL A 1 109 ? 25.461 -2.177 -11.002 1.00 38.09 109 VAL A C 1
ATOM 880 O O . VAL A 1 109 ? 24.238 -2.300 -10.942 1.00 38.09 109 VAL A O 1
ATOM 883 N N . ALA A 1 110 ? 26.276 -3.084 -11.543 1.00 38.50 110 ALA A N 1
ATOM 884 C CA . ALA A 1 110 ? 25.911 -4.488 -11.645 1.00 38.50 110 ALA A CA 1
ATOM 885 C C . ALA A 1 110 ? 25.357 -4.893 -10.271 1.00 38.50 110 ALA A C 1
ATOM 887 O O . ALA A 1 110 ? 26.083 -4.911 -9.277 1.00 38.50 110 ALA A O 1
ATOM 888 N N . TYR A 1 111 ? 24.038 -5.028 -10.195 1.00 42.72 111 TYR A N 1
ATOM 889 C CA . TYR A 1 111 ? 23.310 -5.214 -8.950 1.00 42.72 111 TYR A CA 1
ATOM 890 C C . TYR A 1 111 ? 22.840 -6.664 -8.932 1.00 42.72 111 TYR A C 1
ATOM 892 O O . TYR A 1 111 ? 22.038 -7.050 -9.780 1.00 42.72 111 TYR A O 1
ATOM 900 N N . ASP A 1 112 ? 23.306 -7.438 -7.949 1.00 41.94 112 ASP A N 1
ATOM 901 C CA . ASP A 1 112 ? 22.855 -8.806 -7.633 1.00 41.94 112 ASP A CA 1
ATOM 902 C C . ASP A 1 112 ? 21.435 -8.824 -7.018 1.00 41.94 112 ASP A C 1
ATOM 904 O O . ASP A 1 112 ? 21.148 -9.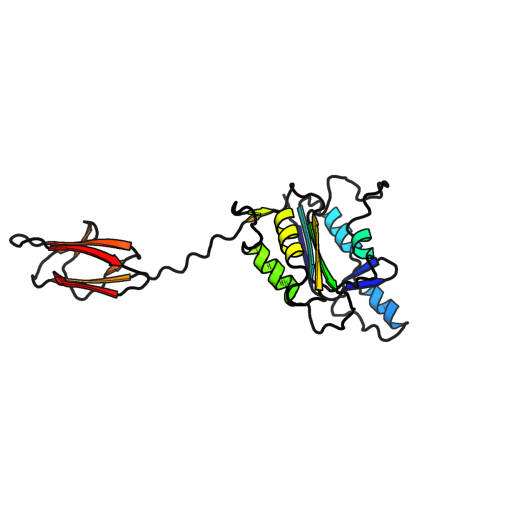502 -6.032 1.00 41.94 112 ASP A O 1
ATOM 908 N N . GLY A 1 113 ? 20.520 -8.034 -7.579 1.00 46.25 113 GLY A N 1
ATOM 909 C CA . GLY A 1 113 ? 19.117 -7.979 -7.178 1.00 46.25 113 GLY A CA 1
ATOM 910 C C . GLY A 1 113 ? 18.547 -6.560 -7.123 1.00 46.25 113 GLY A C 1
ATOM 911 O O . GLY A 1 113 ? 19.297 -5.585 -7.050 1.00 46.25 113 GLY A O 1
ATOM 912 N N . PRO A 1 114 ? 17.211 -6.414 -7.155 1.00 45.84 114 PRO A N 1
ATOM 913 C CA . PRO A 1 114 ? 16.572 -5.113 -7.004 1.00 45.84 114 PRO A CA 1
ATOM 914 C C . PRO A 1 114 ? 16.941 -4.514 -5.639 1.00 45.84 114 PRO A C 1
ATOM 916 O O . PRO A 1 114 ? 16.991 -5.256 -4.651 1.00 45.84 114 PRO A O 1
ATOM 919 N N . PRO A 1 115 ? 17.169 -3.192 -5.526 1.00 50.75 115 PRO A N 1
ATOM 920 C CA . PRO A 1 115 ? 17.349 -2.581 -4.223 1.00 50.75 115 PRO A CA 1
ATOM 921 C C . PRO A 1 115 ? 16.113 -2.899 -3.365 1.00 50.75 115 PRO A C 1
ATOM 923 O O . PRO A 1 115 ? 14.994 -2.550 -3.749 1.00 50.75 115 PRO A O 1
ATOM 926 N N . PRO A 1 116 ? 16.265 -3.513 -2.176 1.00 52.03 116 PRO A N 1
ATOM 927 C CA . PRO A 1 116 ? 15.146 -3.682 -1.248 1.00 52.03 116 PRO A CA 1
ATOM 928 C C . PRO A 1 116 ? 14.555 -2.329 -0.815 1.00 52.03 116 PRO A C 1
ATOM 930 O O . PRO A 1 116 ? 13.443 -2.280 -0.306 1.00 52.03 116 PRO A O 1
ATOM 933 N N . ALA A 1 117 ? 15.274 -1.234 -1.079 1.00 65.50 117 ALA A N 1
ATOM 934 C CA . ALA A 1 117 ? 14.905 0.141 -0.801 1.00 65.50 117 ALA A CA 1
ATOM 935 C C . ALA A 1 117 ? 13.559 0.554 -1.410 1.00 65.50 117 ALA A C 1
ATOM 937 O O . ALA A 1 117 ? 12.667 0.965 -0.674 1.00 65.50 117 ALA A O 1
ATOM 938 N N . PHE A 1 118 ? 13.388 0.429 -2.731 1.00 70.19 118 PHE A N 1
ATOM 939 C CA . PHE A 1 118 ? 12.165 0.891 -3.384 1.00 70.19 118 PHE A CA 1
ATOM 940 C C . PHE A 1 118 ? 10.957 0.059 -2.956 1.00 70.19 118 PHE A C 1
ATOM 942 O O . PHE A 1 118 ? 9.938 0.611 -2.548 1.00 70.19 118 PHE A O 1
ATOM 949 N N . ALA A 1 119 ? 11.083 -1.271 -2.996 1.00 73.31 119 ALA A N 1
ATOM 950 C CA . ALA A 1 119 ? 10.000 -2.173 -2.619 1.00 73.31 119 ALA A CA 1
ATOM 951 C C . ALA A 1 119 ? 9.553 -1.952 -1.164 1.00 73.31 119 ALA A C 1
ATOM 953 O O . ALA A 1 119 ? 8.352 -1.936 -0.900 1.00 73.31 119 ALA A O 1
ATOM 954 N N . GLN A 1 120 ? 10.491 -1.736 -0.234 1.00 74.94 120 GLN A N 1
ATOM 955 C CA . GLN A 1 120 ? 10.178 -1.416 1.162 1.00 74.94 120 GLN A CA 1
ATOM 956 C C . GLN A 1 120 ? 9.468 -0.070 1.282 1.00 74.94 120 GLN A C 1
ATOM 958 O O . GLN A 1 120 ? 8.361 -0.022 1.806 1.00 74.94 120 GLN A O 1
ATOM 963 N N . VAL A 1 121 ? 10.042 0.999 0.725 1.00 76.25 121 VAL A N 1
ATOM 964 C CA . VAL A 1 121 ? 9.473 2.352 0.821 1.00 76.25 121 VAL A CA 1
ATOM 965 C C . VAL A 1 121 ? 8.090 2.423 0.164 1.00 76.25 121 VAL A C 1
ATOM 967 O O . VAL A 1 121 ? 7.175 3.025 0.721 1.00 76.25 121 VAL A O 1
ATOM 970 N N . PHE A 1 122 ? 7.899 1.771 -0.984 1.00 78.50 122 PHE A N 1
ATOM 971 C CA . PHE A 1 122 ? 6.597 1.661 -1.640 1.00 78.50 122 PHE A CA 1
ATOM 972 C C . PHE A 1 122 ? 5.592 0.880 -0.788 1.00 78.50 122 PHE A C 1
ATOM 974 O O . PHE A 1 122 ? 4.446 1.303 -0.644 1.00 78.50 122 PHE A O 1
ATOM 981 N N . THR A 1 123 ? 6.021 -0.234 -0.189 1.00 81.50 123 THR A N 1
ATOM 982 C CA . THR A 1 123 ? 5.172 -1.050 0.688 1.00 81.50 123 THR A CA 1
ATOM 983 C C . THR A 1 123 ? 4.753 -0.281 1.939 1.00 81.50 123 THR A C 1
ATOM 985 O O . THR A 1 123 ? 3.585 -0.326 2.320 1.00 81.50 123 THR A O 1
ATOM 988 N N . ASP A 1 124 ? 5.677 0.439 2.570 1.00 83.94 124 ASP A N 1
ATOM 989 C CA . ASP A 1 124 ? 5.396 1.259 3.748 1.00 83.94 124 ASP A CA 1
ATOM 990 C C . ASP A 1 124 ? 4.390 2.362 3.408 1.00 83.94 124 ASP A C 1
ATOM 992 O O . ASP A 1 124 ? 3.418 2.560 4.142 1.00 83.94 124 ASP A O 1
ATOM 996 N N . ALA A 1 125 ? 4.555 3.001 2.242 1.00 82.00 125 ALA A N 1
ATOM 997 C CA . ALA A 1 125 ? 3.622 4.002 1.743 1.00 82.00 125 ALA A CA 1
ATOM 998 C C . ALA A 1 125 ? 2.191 3.447 1.678 1.00 82.00 125 ALA A C 1
ATOM 1000 O O . ALA A 1 125 ? 1.303 3.974 2.346 1.00 82.00 125 ALA A O 1
ATOM 1001 N N . ILE A 1 126 ? 1.978 2.339 0.953 1.00 83.25 126 ILE A N 1
ATOM 1002 C CA . ILE A 1 126 ? 0.643 1.739 0.766 1.00 83.25 126 ILE A CA 1
ATOM 1003 C C . ILE A 1 126 ? 0.080 1.078 2.037 1.00 83.25 126 ILE A C 1
ATOM 1005 O O . ILE A 1 126 ? -1.124 0.844 2.122 1.00 83.25 126 ILE A O 1
ATOM 1009 N N . ARG A 1 127 ? 0.919 0.791 3.043 1.00 84.56 127 ARG A N 1
ATOM 1010 C CA . ARG A 1 127 ? 0.489 0.310 4.371 1.00 84.56 127 ARG A CA 1
ATOM 1011 C C . ARG A 1 127 ? -0.050 1.418 5.277 1.00 84.56 127 ARG A C 1
ATOM 1013 O O . ARG A 1 127 ? -0.552 1.115 6.359 1.00 84.56 127 ARG A O 1
ATOM 1020 N N . GLY A 1 128 ? 0.005 2.672 4.837 1.00 83.12 128 GLY A N 1
ATOM 1021 C CA . GLY A 1 128 ? -0.587 3.809 5.538 1.00 83.12 128 GLY A CA 1
ATOM 1022 C C . GLY A 1 128 ? 0.397 4.919 5.875 1.00 83.12 128 GLY A C 1
ATOM 1023 O O . GLY A 1 128 ? -0.049 5.995 6.249 1.00 83.12 128 GLY A O 1
ATOM 1024 N N . GLU A 1 129 ? 1.708 4.717 5.714 1.00 87.00 129 GLU A N 1
ATOM 1025 C CA . GLU A 1 129 ? 2.685 5.800 5.918 1.00 87.00 129 GLU A CA 1
ATOM 1026 C C . GLU A 1 129 ? 2.573 6.884 4.831 1.00 87.00 129 GLU A C 1
ATOM 1028 O O . GLU A 1 129 ? 2.987 8.026 5.036 1.00 87.00 129 GLU A O 1
ATOM 1033 N N . GLY A 1 130 ? 2.003 6.527 3.676 1.00 82.25 130 GLY A N 1
ATOM 1034 C CA . GLY A 1 130 ? 1.710 7.442 2.579 1.00 82.25 130 GLY A CA 1
ATOM 1035 C C . GLY A 1 130 ? 0.502 8.348 2.824 1.00 82.25 130 GLY A C 1
ATOM 1036 O O . GLY A 1 130 ? 0.399 9.360 2.147 1.00 82.25 130 GLY A O 1
ATOM 1037 N N . ASP A 1 131 ? -0.376 8.036 3.783 1.00 84.81 131 ASP A N 1
ATOM 1038 C CA . ASP A 1 131 ? -1.567 8.837 4.110 1.00 84.81 131 ASP A CA 1
ATOM 1039 C C . ASP A 1 131 ? -1.149 10.091 4.902 1.00 84.81 131 ASP A C 1
ATOM 1041 O O . ASP A 1 131 ? -1.048 10.100 6.136 1.00 84.81 131 ASP A O 1
ATOM 1045 N N . ARG A 1 132 ? -0.800 11.153 4.168 1.00 82.44 132 ARG A N 1
ATOM 1046 C CA . ARG A 1 132 ? -0.240 12.387 4.735 1.00 82.44 132 ARG A CA 1
ATOM 1047 C C . ARG A 1 132 ? -1.302 13.235 5.425 1.00 82.44 132 ARG A C 1
ATOM 1049 O O . ARG A 1 132 ? -0.984 13.880 6.428 1.00 82.44 132 ARG A O 1
ATOM 1056 N N . ASN A 1 133 ? -2.521 13.260 4.891 1.00 82.06 133 ASN A N 1
ATOM 1057 C CA . ASN A 1 133 ? -3.613 14.086 5.402 1.00 82.06 133 ASN A CA 1
ATOM 1058 C C . ASN A 1 133 ? -4.461 13.369 6.483 1.00 82.06 133 ASN A C 1
ATOM 1060 O O . ASN A 1 133 ? -5.204 14.036 7.205 1.00 82.06 133 ASN A O 1
ATOM 1064 N N . ARG A 1 134 ? -4.267 12.052 6.661 1.00 85.31 134 ARG A N 1
ATOM 1065 C CA . ARG A 1 134 ? -4.950 11.167 7.619 1.00 85.31 134 ARG A CA 1
ATOM 1066 C C . ARG A 1 134 ? -6.444 10.998 7.363 1.00 85.31 134 ARG A C 1
ATOM 1068 O O . ARG A 1 134 ? -7.216 10.874 8.316 1.00 85.31 134 ARG A O 1
ATOM 1075 N N . ASP A 1 135 ? -6.852 10.980 6.102 1.00 80.69 135 ASP A N 1
ATOM 1076 C CA . ASP A 1 135 ? -8.239 10.744 5.699 1.00 80.69 135 ASP A CA 1
ATOM 1077 C C . ASP A 1 135 ? -8.577 9.249 5.519 1.00 80.69 135 ASP A C 1
ATOM 1079 O O . ASP A 1 135 ? -9.740 8.900 5.294 1.00 80.69 135 ASP A O 1
ATOM 1083 N N . GLY A 1 136 ? -7.594 8.354 5.695 1.00 78.44 136 GLY A N 1
ATOM 1084 C CA . GLY A 1 136 ? -7.750 6.904 5.553 1.00 78.44 136 GLY A CA 1
ATOM 1085 C C . GLY A 1 136 ? -7.540 6.392 4.126 1.00 78.44 136 GLY A C 1
ATOM 1086 O O . GLY A 1 136 ? -7.624 5.180 3.884 1.00 78.44 136 GLY A O 1
ATOM 1087 N N . TYR A 1 137 ? -7.229 7.286 3.194 1.00 79.88 137 TYR A N 1
ATOM 1088 C CA . TYR A 1 137 ? -6.914 6.990 1.813 1.00 79.88 137 TYR A CA 1
ATOM 1089 C C . TYR A 1 137 ? -5.493 7.452 1.478 1.00 79.88 137 TYR A C 1
ATOM 1091 O O . TYR A 1 137 ? -4.874 8.240 2.179 1.00 79.88 137 TYR A O 1
ATOM 1099 N N . ILE A 1 138 ? -4.934 6.898 0.406 1.00 78.88 138 ILE A N 1
ATOM 1100 C CA . ILE A 1 138 ? -3.654 7.342 -0.142 1.00 78.88 138 ILE A CA 1
ATOM 1101 C C . ILE A 1 138 ? -3.890 7.641 -1.611 1.00 78.88 138 ILE A C 1
ATOM 1103 O O . ILE A 1 138 ? -4.131 6.736 -2.416 1.00 78.88 138 ILE A O 1
ATOM 1107 N N . THR A 1 139 ? -3.852 8.913 -1.969 1.00 76.56 139 THR A N 1
ATOM 1108 C CA . THR A 1 139 ? -3.949 9.366 -3.358 1.00 76.56 139 THR A CA 1
ATOM 1109 C C . THR A 1 139 ? -2.636 9.145 -4.112 1.00 76.56 139 THR A C 1
ATOM 1111 O O . THR A 1 139 ? -1.573 8.947 -3.521 1.00 76.56 139 THR A O 1
ATOM 1114 N N . GLY A 1 140 ? -2.683 9.197 -5.447 1.00 71.88 140 GLY A N 1
ATOM 1115 C CA . GLY A 1 140 ? -1.469 9.151 -6.268 1.00 71.88 140 GLY A CA 1
ATOM 1116 C C . GLY A 1 140 ? -0.470 10.264 -5.924 1.00 71.88 140 GLY A C 1
ATOM 1117 O O . GLY A 1 140 ? 0.730 10.006 -5.893 1.00 71.88 140 GLY A O 1
ATOM 1118 N N . THR A 1 141 ? -0.967 11.462 -5.599 1.00 72.75 141 THR A N 1
ATOM 1119 C CA . THR A 1 141 ? -0.163 12.610 -5.148 1.00 72.75 141 THR A CA 1
ATOM 1120 C C . THR A 1 141 ? 0.516 12.338 -3.811 1.00 72.75 141 THR A C 1
ATOM 1122 O O . THR A 1 141 ? 1.714 12.549 -3.673 1.00 72.75 141 THR A O 1
ATOM 1125 N N . GLU A 1 142 ? -0.217 11.809 -2.834 1.00 77.12 142 GLU A N 1
ATOM 1126 C CA . GLU A 1 142 ? 0.347 11.484 -1.520 1.00 77.12 142 GLU A CA 1
ATOM 1127 C C . GLU A 1 142 ? 1.381 10.362 -1.593 1.00 77.12 142 GLU A C 1
ATOM 1129 O O . GLU A 1 142 ? 2.419 10.417 -0.928 1.00 77.12 142 GLU A O 1
ATOM 1134 N N . LEU A 1 143 ? 1.130 9.367 -2.446 1.00 77.50 143 LEU A N 1
ATOM 1135 C CA . LEU A 1 143 ? 2.090 8.314 -2.730 1.00 77.50 143 LEU A CA 1
ATOM 1136 C C . LEU A 1 143 ? 3.351 8.878 -3.402 1.00 77.50 143 LEU A C 1
ATOM 1138 O O . LEU A 1 143 ? 4.457 8.549 -2.975 1.00 77.50 143 LEU A O 1
ATOM 1142 N N . GLU A 1 144 ? 3.211 9.746 -4.408 1.00 72.69 144 GLU A N 1
ATOM 1143 C CA . GLU A 1 144 ? 4.340 10.445 -5.038 1.00 72.69 144 GLU A CA 1
ATOM 1144 C C . GLU A 1 144 ? 5.143 11.242 -4.006 1.00 72.69 144 GLU A C 1
ATOM 1146 O O . GLU A 1 144 ? 6.348 11.022 -3.869 1.00 72.69 144 GLU A O 1
ATOM 1151 N N . ASP A 1 145 ? 4.482 12.096 -3.227 1.00 75.81 145 ASP A N 1
ATOM 1152 C CA . ASP A 1 145 ? 5.111 12.924 -2.200 1.00 75.81 145 ASP A CA 1
ATOM 1153 C C . ASP A 1 145 ? 5.837 12.078 -1.152 1.00 75.81 145 ASP A C 1
ATOM 1155 O O . ASP A 1 145 ? 6.945 12.415 -0.719 1.00 75.81 145 ASP A O 1
ATOM 1159 N N . TYR A 1 146 ? 5.254 10.948 -0.745 1.00 79.75 146 TYR A N 1
ATOM 1160 C CA . TYR A 1 146 ? 5.892 10.025 0.185 1.00 79.75 146 TYR A CA 1
ATOM 1161 C C . TYR A 1 146 ? 7.181 9.437 -0.398 1.00 79.75 146 TYR A C 1
ATOM 1163 O O . TYR A 1 146 ? 8.245 9.559 0.220 1.00 79.75 146 TYR A O 1
ATOM 1171 N N . LEU A 1 147 ? 7.111 8.856 -1.597 1.00 75.19 147 LEU A N 1
ATOM 1172 C CA . LEU A 1 147 ? 8.253 8.236 -2.275 1.00 75.19 147 LEU A CA 1
ATOM 1173 C C . LEU A 1 147 ? 9.366 9.256 -2.533 1.00 75.19 147 LEU A C 1
ATOM 1175 O O . LEU A 1 147 ? 10.531 9.026 -2.205 1.00 75.19 147 LEU A O 1
ATOM 1179 N N . VAL A 1 148 ? 8.993 10.430 -3.040 1.00 70.81 148 VAL A N 1
ATOM 1180 C CA . VAL A 1 148 ? 9.905 11.535 -3.320 1.00 70.81 148 VAL A CA 1
ATOM 1181 C C . VAL A 1 148 ? 10.502 12.089 -2.025 1.00 70.81 148 VAL A C 1
ATOM 1183 O O . VAL A 1 148 ? 11.681 12.419 -1.997 1.00 70.81 148 VAL A O 1
ATOM 1186 N N . SER A 1 149 ? 9.778 12.134 -0.904 1.00 73.06 149 SER A N 1
ATOM 1187 C CA . SER A 1 149 ? 10.368 12.537 0.385 1.00 73.06 149 SER A CA 1
ATOM 1188 C C . SER A 1 149 ? 11.446 11.566 0.892 1.00 73.06 149 SER A C 1
ATOM 1190 O O . SER A 1 149 ? 12.344 11.968 1.633 1.00 73.06 149 SER A O 1
ATOM 1192 N N . ARG A 1 150 ? 11.403 10.303 0.451 1.00 73.31 150 ARG A N 1
ATOM 1193 C CA . ARG A 1 150 ? 12.324 9.223 0.834 1.00 73.31 150 ARG A CA 1
ATOM 1194 C C . ARG A 1 150 ? 13.438 8.984 -0.187 1.00 73.31 150 ARG A C 1
ATOM 1196 O O . ARG A 1 150 ? 14.177 8.019 -0.043 1.00 73.31 150 ARG A O 1
ATOM 1203 N N . ARG A 1 151 ? 13.627 9.889 -1.154 1.00 62.81 151 ARG A N 1
ATOM 1204 C CA . ARG A 1 151 ? 14.612 9.843 -2.260 1.00 62.81 151 ARG A CA 1
ATOM 1205 C C . ARG A 1 151 ? 16.100 9.654 -1.899 1.00 62.81 151 ARG A C 1
ATOM 1207 O O . ARG A 1 151 ? 16.923 9.723 -2.792 1.00 62.81 151 ARG A O 1
ATOM 1214 N N . HIS A 1 152 ? 16.451 9.457 -0.626 1.00 59.34 152 HIS A N 1
ATOM 1215 C CA . HIS A 1 152 ? 17.807 9.115 -0.159 1.00 59.34 152 HIS A CA 1
ATOM 1216 C C . HIS A 1 152 ? 17.813 7.920 0.818 1.00 59.34 152 HIS A C 1
ATOM 1218 O O . HIS A 1 152 ? 18.767 7.722 1.572 1.00 59.34 152 HIS A O 1
ATOM 1224 N N . TYR A 1 153 ? 16.734 7.138 0.859 1.00 53.00 153 TYR A N 1
ATOM 1225 C CA . TYR A 1 153 ? 16.537 6.057 1.818 1.00 53.00 153 TYR A CA 1
ATOM 1226 C C . TYR A 1 153 ? 16.683 4.684 1.140 1.00 53.00 153 TYR A C 1
ATOM 1228 O O . TYR A 1 153 ? 16.045 4.467 0.113 1.00 53.00 153 TYR A O 1
ATOM 1236 N N . PRO A 1 154 ? 17.463 3.722 1.679 1.00 51.69 154 PRO A N 1
ATOM 1237 C CA . PRO A 1 154 ? 18.468 3.807 2.739 1.00 51.69 154 PRO A CA 1
ATOM 1238 C C . PRO A 1 154 ? 19.887 4.102 2.205 1.00 51.69 154 PRO A C 1
ATOM 1240 O O . PRO A 1 154 ? 20.842 4.077 2.979 1.00 51.69 154 PRO A O 1
ATOM 1243 N N . ARG A 1 155 ? 20.064 4.337 0.893 1.00 52.41 155 ARG A N 1
ATOM 1244 C CA . ARG A 1 155 ? 21.373 4.623 0.280 1.00 52.41 155 ARG A CA 1
ATOM 1245 C C . ARG A 1 155 ? 21.350 5.945 -0.502 1.00 52.41 155 ARG A C 1
ATOM 1247 O O . ARG A 1 155 ? 20.431 6.154 -1.286 1.00 52.41 155 ARG A O 1
ATOM 1254 N N . PRO A 1 156 ? 22.392 6.792 -0.383 1.00 47.56 156 PRO A N 1
ATOM 1255 C CA . PRO A 1 156 ? 22.468 8.106 -1.037 1.00 47.56 156 PRO A CA 1
ATOM 1256 C C . PRO A 1 156 ? 22.595 8.056 -2.573 1.00 47.56 156 PRO A C 1
ATOM 1258 O O . PRO A 1 156 ? 22.621 9.101 -3.211 1.00 47.56 156 PRO A O 1
ATOM 1261 N N . THR A 1 157 ? 22.698 6.866 -3.176 1.00 47.53 157 THR A N 1
ATOM 1262 C CA . THR A 1 157 ? 22.805 6.676 -4.634 1.00 47.53 157 THR A CA 1
ATOM 1263 C C . THR A 1 157 ? 21.475 6.368 -5.323 1.00 47.53 157 THR A C 1
ATOM 1265 O O . THR A 1 157 ? 21.418 6.436 -6.548 1.00 47.53 157 THR A O 1
ATOM 1268 N N . SER A 1 158 ? 20.442 5.987 -4.564 1.00 50.84 158 SER A N 1
ATOM 1269 C CA . SER A 1 158 ? 19.119 5.635 -5.091 1.00 50.84 158 SER A CA 1
ATOM 1270 C C . SER A 1 158 ? 18.205 6.847 -4.995 1.00 50.84 158 SER A C 1
ATOM 1272 O O . SER A 1 158 ? 17.940 7.318 -3.892 1.00 50.84 158 SER A O 1
ATOM 1274 N N . GLN A 1 159 ? 17.745 7.350 -6.138 1.00 56.59 159 GLN A N 1
ATOM 1275 C CA . GLN A 1 159 ? 16.808 8.462 -6.235 1.00 56.59 159 GLN A CA 1
ATOM 1276 C C . GLN A 1 159 ? 15.466 7.937 -6.736 1.00 56.59 159 GLN A C 1
ATOM 1278 O O . GLN A 1 159 ? 15.328 7.528 -7.886 1.00 56.59 159 GLN A O 1
ATOM 1283 N N . PHE A 1 160 ? 14.445 7.988 -5.884 1.00 55.91 160 PHE A N 1
ATOM 1284 C CA . PHE A 1 160 ? 13.089 7.677 -6.320 1.00 55.91 160 PHE A CA 1
ATOM 1285 C C . PHE A 1 160 ? 12.529 8.832 -7.131 1.00 55.91 160 PHE A C 1
ATOM 1287 O O . PHE A 1 160 ? 12.595 9.995 -6.715 1.00 55.91 160 PHE A O 1
ATOM 1294 N N . LYS A 1 161 ? 11.914 8.497 -8.261 1.00 57.66 161 LYS A N 1
ATOM 1295 C CA . LYS A 1 161 ? 11.122 9.446 -9.024 1.00 57.66 161 LYS A CA 1
ATOM 1296 C C . LYS A 1 161 ? 9.750 8.847 -9.277 1.00 57.66 161 LYS A C 1
ATOM 1298 O O . LYS A 1 161 ? 9.597 7.821 -9.934 1.00 57.66 161 LYS A O 1
ATOM 1303 N N . ALA A 1 162 ? 8.757 9.513 -8.718 1.00 54.72 162 ALA A N 1
ATOM 1304 C CA . ALA A 1 162 ? 7.362 9.293 -9.022 1.00 54.72 162 ALA A CA 1
ATOM 1305 C C . ALA A 1 162 ? 6.869 10.516 -9.796 1.00 54.72 162 ALA A C 1
ATOM 1307 O O . ALA A 1 162 ? 7.355 11.624 -9.569 1.00 54.72 162 ALA A O 1
ATOM 1308 N N . GLN A 1 163 ? 5.983 10.294 -10.759 1.00 56.16 163 GLN A N 1
ATOM 1309 C CA . GLN A 1 163 ? 5.307 11.370 -11.464 1.00 56.16 163 GLN A CA 1
ATOM 1310 C C . GLN A 1 163 ? 3.848 10.986 -11.673 1.00 56.16 163 GLN A C 1
ATOM 1312 O O . GLN A 1 163 ? 3.533 10.033 -12.394 1.00 56.16 163 GLN A O 1
ATOM 1317 N N . SER A 1 164 ? 2.964 11.754 -11.051 1.00 51.81 164 SER A N 1
ATOM 1318 C CA . SER A 1 164 ? 1.539 11.739 -11.319 1.00 51.81 164 SER A CA 1
ATOM 1319 C C . SER A 1 164 ? 1.245 12.572 -12.559 1.00 51.81 164 SER A C 1
ATOM 1321 O O . SER A 1 164 ? 1.604 13.749 -12.664 1.00 51.81 164 SER A O 1
ATOM 1323 N N . VAL A 1 165 ? 0.596 11.950 -13.537 1.00 51.84 165 VAL A N 1
ATOM 1324 C CA . VAL A 1 165 ? 0.210 12.633 -14.775 1.00 51.84 165 VAL A CA 1
ATOM 1325 C C . VAL A 1 165 ? -1.153 13.329 -14.596 1.00 51.84 165 VAL A C 1
ATOM 1327 O O . VAL A 1 165 ? -1.392 14.399 -15.165 1.00 51.84 165 VAL A O 1
ATOM 1330 N N . THR A 1 166 ? -1.998 12.790 -13.706 1.00 53.25 166 THR A N 1
ATOM 1331 C CA . THR A 1 166 ? -3.269 13.381 -13.260 1.00 53.25 166 THR A CA 1
ATOM 1332 C C . THR A 1 166 ? -3.438 13.206 -11.739 1.00 53.25 166 THR A C 1
ATOM 1334 O O . THR A 1 166 ? -3.970 12.177 -11.313 1.00 53.25 166 THR A O 1
ATOM 1337 N N . PRO A 1 167 ? -3.029 14.204 -10.931 1.00 48.97 167 PRO A N 1
ATOM 1338 C CA . PRO A 1 167 ? -2.990 14.153 -9.460 1.00 48.97 167 PRO A CA 1
ATOM 1339 C C . PRO A 1 167 ? -4.270 13.651 -8.774 1.00 48.97 167 PRO A C 1
ATOM 1341 O O . PRO A 1 167 ? -4.194 12.876 -7.824 1.00 48.97 167 PRO A O 1
ATOM 1344 N N . ASP A 1 168 ? -5.447 13.996 -9.308 1.00 47.69 168 ASP A N 1
ATOM 1345 C CA . ASP A 1 168 ? -6.684 13.952 -8.514 1.00 47.69 168 ASP A CA 1
ATOM 1346 C C . ASP A 1 168 ? -7.769 12.998 -9.050 1.00 47.69 168 ASP A C 1
ATOM 1348 O O . ASP A 1 168 ? -8.899 13.011 -8.560 1.00 47.69 168 ASP A O 1
ATOM 1352 N N . LYS A 1 169 ? -7.496 12.202 -10.100 1.00 50.88 169 LYS A N 1
ATOM 1353 C CA . LYS A 1 169 ? -8.575 11.565 -10.892 1.00 50.88 169 LYS A CA 1
ATOM 1354 C C . LYS A 1 169 ? -8.600 10.043 -11.028 1.00 50.88 169 LYS A C 1
ATOM 1356 O O . LYS A 1 169 ? -9.465 9.555 -11.759 1.00 50.88 169 LYS A O 1
ATOM 1361 N N . GLY A 1 170 ? -7.828 9.243 -10.286 1.00 56.94 170 GLY A N 1
ATOM 1362 C CA . GLY A 1 170 ? -8.225 7.826 -10.286 1.00 56.94 170 GLY A CA 1
ATOM 1363 C C . GLY A 1 170 ? -7.415 6.720 -9.635 1.00 56.94 170 GLY A C 1
ATOM 1364 O O . GLY A 1 170 ? -7.870 5.584 -9.794 1.00 56.94 170 GLY A O 1
ATOM 1365 N N . ILE A 1 171 ? -6.358 6.962 -8.861 1.00 60.94 171 ILE A N 1
ATOM 1366 C CA . ILE A 1 171 ? -5.786 5.909 -8.008 1.00 60.94 171 ILE A CA 1
ATOM 1367 C C . ILE A 1 171 ? -5.830 6.365 -6.562 1.00 60.94 171 ILE A C 1
ATOM 1369 O O . ILE A 1 171 ? -5.229 7.370 -6.194 1.00 60.94 171 ILE A O 1
ATOM 1373 N N . VAL A 1 172 ? -6.589 5.611 -5.775 1.00 65.12 172 VAL A N 1
ATOM 1374 C CA . VAL A 1 172 ? -6.738 5.791 -4.340 1.00 65.12 172 VAL A CA 1
ATOM 1375 C C . VAL A 1 172 ? -6.510 4.422 -3.718 1.00 65.12 172 VAL A C 1
ATOM 1377 O O . VAL A 1 172 ? -7.240 3.479 -4.029 1.00 65.12 172 VAL A O 1
ATOM 1380 N N . PHE A 1 173 ? -5.486 4.296 -2.883 1.00 71.06 173 PHE A N 1
ATOM 1381 C CA . PHE A 1 173 ? -5.301 3.114 -2.053 1.00 71.06 173 PHE A CA 1
ATOM 1382 C C . PHE A 1 173 ? -6.102 3.314 -0.777 1.00 71.06 173 PHE A C 1
ATOM 1384 O O . PHE A 1 173 ? -6.050 4.374 -0.159 1.00 71.06 173 PHE A O 1
ATOM 1391 N N . VAL A 1 174 ? -6.860 2.298 -0.385 1.00 67.62 174 VAL A N 1
ATOM 1392 C CA . VAL A 1 174 ? -7.509 2.293 0.922 1.00 67.62 174 VAL A CA 1
ATOM 1393 C C . VAL A 1 174 ? -6.481 1.773 1.904 1.00 67.62 174 VAL A C 1
ATOM 1395 O O . VAL A 1 174 ? -5.949 0.676 1.702 1.00 67.62 174 VAL A O 1
ATOM 1398 N N . ARG A 1 175 ? -6.197 2.544 2.955 1.00 67.38 175 ARG A N 1
ATOM 1399 C CA . ARG A 1 175 ? -5.375 2.042 4.048 1.00 67.38 175 ARG A CA 1
ATOM 1400 C C . ARG A 1 175 ? -6.064 0.786 4.591 1.00 67.38 175 ARG A C 1
ATOM 1402 O O . ARG A 1 175 ? -7.217 0.884 5.019 1.00 67.38 175 ARG A O 1
ATOM 1409 N N . PRO A 1 176 ? -5.416 -0.395 4.571 1.00 60.69 176 PRO A N 1
ATOM 1410 C CA . PRO A 1 176 ? -6.015 -1.563 5.191 1.00 60.69 176 PRO A CA 1
ATOM 1411 C C . PRO A 1 176 ? -6.293 -1.205 6.657 1.00 60.69 176 PRO A C 1
ATOM 1413 O O . PRO A 1 176 ? -5.404 -0.644 7.313 1.00 60.69 176 PRO A O 1
ATOM 1416 N N . PRO A 1 177 ? -7.514 -1.452 7.171 1.00 59.75 177 PRO A N 1
ATOM 1417 C CA . PRO A 1 177 ? -7.792 -1.215 8.578 1.00 59.75 177 PRO A CA 1
ATOM 1418 C C . PRO A 1 177 ? -6.718 -1.942 9.393 1.00 59.75 177 PRO A C 1
ATOM 1420 O O . PRO A 1 177 ? -6.291 -3.026 8.973 1.00 59.75 177 PRO A O 1
ATOM 1423 N N . PRO A 1 178 ? -6.222 -1.348 10.499 1.00 60.78 178 PRO A N 1
ATOM 1424 C CA . PRO A 1 178 ? -5.237 -2.020 11.335 1.00 60.78 178 PRO A CA 1
ATOM 1425 C C . PRO A 1 178 ? -5.762 -3.424 11.597 1.00 60.78 178 PRO A C 1
ATOM 1427 O O . PRO A 1 178 ? -6.917 -3.568 12.001 1.00 60.78 178 PRO A O 1
ATOM 1430 N N . ALA A 1 179 ? -4.958 -4.441 11.267 1.00 59.66 179 ALA A N 1
ATOM 1431 C CA . ALA A 1 179 ? -5.338 -5.821 11.505 1.00 59.66 179 ALA A CA 1
ATOM 1432 C C . ALA A 1 179 ? -5.773 -5.895 12.968 1.00 59.66 179 ALA A C 1
ATOM 1434 O O . ALA A 1 179 ? -4.959 -5.640 13.858 1.00 59.66 179 ALA A O 1
ATOM 1435 N N . SER A 1 180 ? -7.065 -6.125 13.214 1.00 57.41 180 SER A N 1
ATOM 1436 C CA . SER A 1 180 ? -7.558 -6.306 14.570 1.00 57.41 180 SER A CA 1
ATOM 1437 C C . SER A 1 180 ? -6.757 -7.467 15.128 1.00 57.41 180 SER A C 1
ATOM 1439 O O . SER A 1 180 ? -6.831 -8.570 14.574 1.00 57.41 180 SER A O 1
ATOM 1441 N N . LEU A 1 181 ? -5.923 -7.205 16.136 1.00 60.44 181 LEU A N 1
ATOM 1442 C CA . LEU A 1 181 ? -5.167 -8.263 16.792 1.00 60.44 181 LEU A CA 1
ATOM 1443 C C . LEU A 1 181 ? -6.163 -9.371 17.163 1.00 60.44 181 LEU A C 1
ATOM 1445 O O . LEU A 1 181 ? -7.275 -9.047 17.594 1.00 60.44 181 LEU A O 1
ATOM 1449 N N . PRO A 1 182 ? -5.833 -10.651 16.921 1.00 68.75 182 PRO A N 1
ATOM 1450 C CA . PRO A 1 182 ? -6.736 -11.737 17.263 1.00 68.75 182 PRO A CA 1
ATOM 1451 C C . PRO A 1 182 ? -7.027 -11.665 18.763 1.00 68.75 182 PRO A C 1
ATOM 1453 O O . PRO A 1 182 ? -6.133 -11.868 19.578 1.00 68.75 182 PRO A O 1
ATOM 1456 N N . ILE A 1 183 ? -8.271 -11.325 19.104 1.00 73.88 183 ILE A N 1
ATOM 1457 C CA . ILE A 1 183 ? -8.715 -11.177 20.487 1.00 73.88 183 ILE A CA 1
ATOM 1458 C C . ILE A 1 183 ? -8.748 -12.575 21.098 1.00 73.88 183 ILE A C 1
ATOM 1460 O O . ILE A 1 183 ? -9.459 -13.458 20.609 1.00 73.88 183 ILE A O 1
ATOM 1464 N N . THR A 1 184 ? -7.975 -12.785 22.153 1.00 86.00 184 THR A N 1
ATOM 1465 C CA . THR A 1 184 ? -7.953 -14.035 22.902 1.00 86.00 184 THR A CA 1
ATOM 1466 C C . THR A 1 184 ? -8.971 -13.934 24.039 1.00 86.00 184 THR A C 1
ATOM 1468 O O . THR A 1 184 ? -8.850 -13.045 24.884 1.00 86.00 184 THR A O 1
ATOM 1471 N N . PRO A 1 185 ? -9.982 -14.823 24.110 1.00 90.88 185 PRO A N 1
ATOM 1472 C CA . PRO A 1 185 ? -10.957 -14.790 25.196 1.00 90.88 185 PRO A CA 1
ATOM 1473 C C . PRO A 1 185 ? -10.285 -14.886 26.572 1.00 90.88 185 PRO A C 1
ATOM 1475 O O . PRO A 1 185 ? -9.504 -15.809 26.827 1.00 90.88 185 PRO A O 1
ATOM 1478 N N . ALA A 1 186 ? -10.626 -13.955 27.461 1.00 93.00 186 ALA A N 1
ATOM 1479 C CA . ALA A 1 186 ? -10.286 -14.004 28.874 1.00 93.00 186 ALA A CA 1
ATOM 1480 C C . ALA A 1 186 ? -11.040 -15.146 29.573 1.00 93.00 186 ALA A C 1
ATOM 1482 O O . ALA A 1 186 ? -12.079 -15.612 29.105 1.00 93.00 186 ALA A O 1
ATOM 1483 N N . GLN A 1 187 ? -10.510 -15.617 30.696 1.00 95.62 187 GLN A N 1
ATOM 1484 C CA . GLN A 1 187 ? -11.032 -16.738 31.471 1.00 95.62 187 GLN A CA 1
ATOM 1485 C C . GLN A 1 187 ? -11.331 -16.271 32.895 1.00 95.62 187 GLN A C 1
ATOM 1487 O O . GLN A 1 187 ? -10.413 -15.984 33.664 1.00 95.62 187 GLN A O 1
ATOM 1492 N N . LEU A 1 188 ? -12.608 -16.230 33.264 1.00 96.00 188 LEU A N 1
ATOM 1493 C CA . LEU A 1 188 ? -13.053 -15.855 34.603 1.00 96.00 188 LEU A CA 1
ATOM 1494 C C . LEU A 1 188 ? -13.505 -17.086 35.389 1.00 96.00 188 LEU A C 1
ATOM 1496 O O . LEU A 1 188 ? -14.417 -17.789 34.966 1.00 96.00 188 LEU A O 1
ATOM 1500 N N . VAL A 1 189 ? -12.927 -17.317 36.565 1.00 96.62 189 VAL A N 1
ATOM 1501 C CA . VAL A 1 189 ? -13.410 -18.323 37.522 1.00 96.62 189 VAL A CA 1
ATOM 1502 C C . VAL A 1 189 ? -14.057 -17.612 38.704 1.00 96.62 189 VAL A C 1
ATOM 1504 O O . VAL A 1 189 ? -13.417 -16.794 39.361 1.00 96.62 189 VAL A O 1
ATOM 1507 N N . VAL A 1 190 ? -15.306 -17.951 39.017 1.00 95.75 190 VAL A N 1
ATOM 1508 C CA . VAL A 1 190 ? -16.013 -17.407 40.185 1.00 95.75 190 VAL A CA 1
ATOM 1509 C C . VAL A 1 190 ? -16.125 -18.487 41.254 1.00 95.75 190 VAL A C 1
ATOM 1511 O O . VAL A 1 190 ? -16.607 -19.590 40.995 1.00 95.75 190 VAL A O 1
ATOM 1514 N N . ARG A 1 191 ? -15.653 -18.182 42.463 1.00 95.06 191 ARG A N 1
ATOM 1515 C CA . ARG A 1 191 ? -15.692 -19.068 43.629 1.00 95.06 191 ARG A CA 1
ATOM 1516 C C . ARG A 1 191 ? -16.563 -18.446 44.705 1.00 95.06 191 ARG A C 1
ATOM 1518 O O . ARG A 1 191 ? -16.321 -17.305 45.074 1.00 95.06 191 ARG A O 1
ATOM 1525 N N . SER A 1 192 ? -17.491 -19.225 45.248 1.00 93.75 192 SER A N 1
ATOM 1526 C CA . SER A 1 192 ? -18.259 -18.838 46.428 1.00 93.75 192 SER A CA 1
ATOM 1527 C C . SER A 1 192 ? -18.025 -19.802 47.580 1.00 93.75 192 SER A C 1
ATOM 1529 O O . SER A 1 192 ? -17.814 -21.002 47.380 1.00 93.75 192 SER A O 1
ATOM 1531 N N . ASN A 1 193 ? -18.071 -19.271 48.797 1.00 90.94 193 ASN A N 1
ATOM 1532 C CA . ASN A 1 193 ? -18.150 -20.065 50.019 1.00 90.94 193 ASN A CA 1
ATOM 1533 C C . ASN A 1 193 ? -19.573 -20.597 50.317 1.00 90.94 193 ASN A C 1
ATOM 1535 O O . ASN A 1 193 ? -19.731 -21.402 51.239 1.00 90.94 193 ASN A O 1
ATOM 1539 N N . VAL A 1 194 ? -20.598 -20.191 49.557 1.00 90.50 194 VAL A N 1
ATOM 1540 C CA . VAL A 1 194 ? -21.989 -20.643 49.705 1.00 90.50 194 VAL A CA 1
ATOM 1541 C C . VAL A 1 194 ? -22.347 -21.639 48.598 1.00 90.50 194 VAL A C 1
ATOM 1543 O O . VAL A 1 194 ? -22.286 -21.326 47.417 1.00 90.50 194 VAL A O 1
ATOM 1546 N N . SER A 1 195 ? -22.779 -22.850 48.962 1.00 88.31 195 SER A N 1
ATOM 1547 C CA . SER A 1 195 ? -23.208 -23.858 47.982 1.00 88.31 195 SER A CA 1
ATOM 1548 C C . SER A 1 195 ? -24.621 -23.597 47.448 1.00 88.31 195 SER A C 1
ATOM 1550 O O . SER A 1 195 ? -25.499 -23.144 48.187 1.00 88.31 195 SER A O 1
ATOM 1552 N N . GLY A 1 196 ? -24.875 -23.944 46.183 1.00 86.81 196 GLY A N 1
ATOM 1553 C CA . GLY A 1 196 ? -26.186 -23.740 45.547 1.00 86.81 196 GLY A CA 1
ATOM 1554 C C . GLY A 1 196 ? -26.511 -22.264 45.313 1.00 86.81 196 GLY A C 1
ATOM 1555 O O . GLY A 1 196 ? -27.668 -21.862 45.415 1.00 86.81 196 GLY A O 1
ATOM 1556 N N . ASP A 1 197 ? -25.476 -21.463 45.091 1.00 93.06 197 ASP A N 1
ATOM 1557 C CA . ASP A 1 197 ? -25.564 -20.083 44.652 1.00 93.06 197 ASP A CA 1
ATOM 1558 C C . ASP A 1 197 ? -25.840 -19.992 43.142 1.00 93.06 197 ASP A C 1
ATOM 1560 O O . ASP A 1 197 ? -25.937 -20.989 42.421 1.00 93.06 197 ASP A 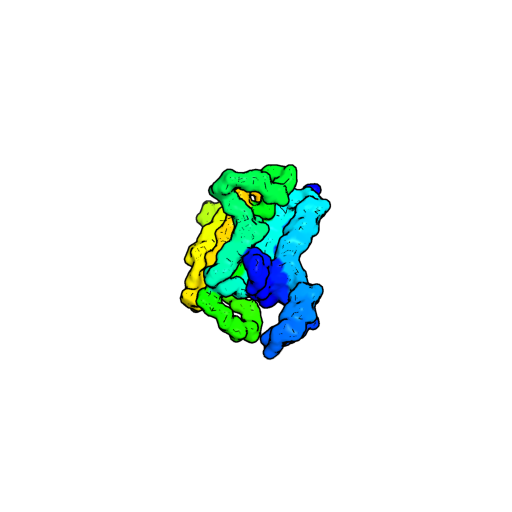O 1
ATOM 1564 N N . THR A 1 198 ? -26.029 -18.772 42.654 1.00 94.44 198 THR A N 1
ATOM 1565 C CA . THR A 1 198 ? -26.093 -18.475 41.224 1.00 94.44 198 THR A CA 1
ATOM 1566 C C . THR A 1 198 ? -25.218 -17.268 40.935 1.00 94.44 198 THR A C 1
ATOM 1568 O O . THR A 1 198 ? -25.360 -16.222 41.570 1.00 94.44 198 THR A O 1
ATOM 1571 N N . VAL A 1 199 ? -24.314 -17.438 39.977 1.00 95.94 199 VAL A N 1
ATOM 1572 C CA . VAL A 1 199 ? -23.443 -16.402 39.437 1.00 95.94 199 VAL A CA 1
ATOM 1573 C C . VAL A 1 199 ? -24.157 -15.725 38.274 1.00 95.94 199 VAL A C 1
ATOM 1575 O O . VAL A 1 199 ? -24.711 -16.390 37.394 1.00 95.94 199 VAL A O 1
ATOM 1578 N N . TYR A 1 200 ? -24.101 -14.400 38.259 1.00 95.62 200 TYR A N 1
ATOM 1579 C CA . TYR A 1 200 ? -24.559 -13.553 37.173 1.00 95.62 200 TYR A CA 1
ATOM 1580 C C . TYR A 1 200 ? -23.382 -12.723 36.662 1.00 95.62 200 TYR A C 1
ATOM 1582 O O . TYR A 1 200 ? -22.635 -12.150 37.455 1.00 95.62 200 TYR A O 1
ATOM 1590 N N . ILE A 1 201 ? -23.228 -12.650 35.344 1.00 95.69 201 ILE A N 1
ATOM 1591 C CA . ILE A 1 201 ? -22.243 -11.795 34.671 1.00 95.69 201 ILE A CA 1
ATOM 1592 C C . ILE A 1 201 ? -23.040 -10.804 33.827 1.00 95.69 201 ILE A C 1
ATOM 1594 O O . ILE A 1 201 ? -23.836 -11.222 32.991 1.00 95.69 201 ILE A O 1
ATOM 1598 N N . ASP A 1 202 ? -22.916 -9.509 34.116 1.00 95.38 202 ASP A N 1
ATOM 1599 C CA . ASP A 1 202 ? -23.746 -8.438 33.538 1.00 95.38 202 ASP A CA 1
ATOM 1600 C C . ASP A 1 202 ? -25.255 -8.739 33.631 1.00 95.38 202 ASP A C 1
ATOM 1602 O O . ASP A 1 202 ? -26.036 -8.579 32.690 1.00 95.38 202 ASP A O 1
ATOM 1606 N N . GLY A 1 203 ? -25.670 -9.262 34.789 1.00 92.06 203 GLY A N 1
ATOM 1607 C CA . GLY A 1 203 ? -27.055 -9.647 35.069 1.00 92.06 203 GLY A CA 1
ATOM 1608 C C . GLY A 1 203 ? -27.521 -10.942 34.390 1.00 92.06 203 GLY A C 1
ATOM 1609 O O . GLY A 1 203 ? -28.662 -11.348 34.599 1.00 92.06 203 GLY A O 1
ATOM 1610 N N . HIS A 1 204 ? -26.672 -11.616 33.607 1.00 94.31 204 HIS A N 1
ATOM 1611 C CA . HIS A 1 204 ? -27.017 -12.869 32.929 1.00 94.31 204 HIS A CA 1
ATOM 1612 C C . HIS A 1 204 ? -26.591 -14.073 33.782 1.00 94.31 204 HIS A C 1
ATOM 1614 O O . HIS A 1 204 ? -25.414 -14.163 34.134 1.00 94.31 204 HIS A O 1
ATOM 1620 N N . PRO A 1 205 ? -27.496 -15.013 34.117 1.00 94.44 205 PRO A N 1
ATOM 1621 C CA . PRO A 1 205 ? -27.152 -16.168 34.940 1.00 94.44 205 PRO A CA 1
ATOM 1622 C C . PRO A 1 205 ? -26.243 -17.134 34.170 1.00 94.44 205 PRO A C 1
ATOM 1624 O O . PRO A 1 205 ? -26.606 -17.615 33.097 1.00 94.44 205 PRO A O 1
ATOM 1627 N N . VAL A 1 206 ? -25.083 -17.460 34.742 1.00 93.81 206 VAL A N 1
ATOM 1628 C CA . VAL A 1 206 ? -24.094 -18.380 34.142 1.00 93.81 206 VAL A CA 1
ATOM 1629 C C . VAL A 1 206 ? -23.987 -19.721 34.875 1.00 93.81 206 VAL A C 1
ATOM 1631 O O . VAL A 1 206 ? -23.183 -20.573 34.500 1.00 93.81 206 VAL A O 1
ATOM 1634 N N . GLY A 1 207 ? -24.830 -19.927 35.889 1.00 91.56 207 GLY A N 1
ATOM 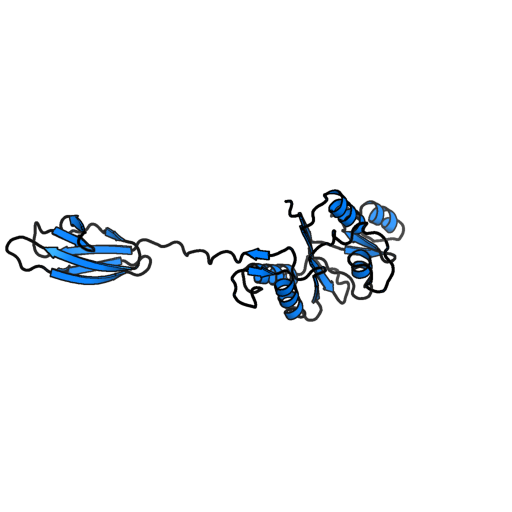1635 C CA . GLY A 1 207 ? -24.876 -21.138 36.708 1.00 91.56 207 GLY A CA 1
ATOM 1636 C C . GLY A 1 207 ? -24.278 -20.936 38.106 1.00 91.56 207 GLY A C 1
ATOM 1637 O O . GLY A 1 207 ? -24.057 -19.799 38.517 1.00 91.56 207 GLY A O 1
ATOM 1638 N N . PRO A 1 208 ? -24.067 -22.017 38.872 1.00 92.62 208 PRO A N 1
ATOM 1639 C CA . PRO A 1 208 ? -23.481 -21.944 40.212 1.00 92.62 208 PRO A CA 1
ATOM 1640 C C . PRO A 1 208 ? -21.980 -21.626 40.170 1.00 92.62 208 PRO A C 1
ATOM 1642 O O . PRO A 1 208 ? -21.310 -21.919 39.175 1.00 92.62 208 PRO A O 1
ATOM 1645 N N . ALA A 1 209 ? -21.430 -21.083 41.262 1.00 92.38 209 ALA A N 1
ATOM 1646 C CA . ALA A 1 209 ? -19.991 -20.845 41.359 1.00 92.38 209 ALA A CA 1
ATOM 1647 C C . ALA A 1 209 ? -19.216 -22.173 41.372 1.00 92.38 209 ALA A C 1
ATOM 1649 O O . ALA A 1 209 ? -19.652 -23.179 41.939 1.00 92.38 209 ALA A O 1
ATOM 1650 N N . GLY A 1 210 ? -18.036 -22.201 40.749 1.00 90.12 210 GLY A N 1
ATOM 1651 C CA . GLY A 1 210 ? -17.330 -23.455 40.509 1.00 90.12 210 GLY A CA 1
ATOM 1652 C C . GLY A 1 210 ? -15.934 -23.304 39.904 1.00 90.12 210 GLY A C 1
ATOM 1653 O O . GLY A 1 210 ? -15.435 -22.199 39.723 1.00 90.12 210 GLY A O 1
ATOM 1654 N N . PRO A 1 211 ? -15.246 -24.427 39.626 1.00 90.12 211 PRO A N 1
ATOM 1655 C CA . PRO A 1 211 ? -13.912 -24.425 39.022 1.00 90.12 211 PRO A CA 1
ATOM 1656 C C . PRO A 1 211 ? -13.905 -24.125 37.521 1.00 90.12 211 PRO A C 1
ATOM 1658 O O . PRO A 1 211 ? -12.835 -23.897 36.961 1.00 90.12 211 PRO A O 1
ATOM 1661 N N . THR A 1 212 ? -15.064 -24.175 36.870 1.00 91.44 212 THR A N 1
ATOM 1662 C CA . THR A 1 212 ? -15.193 -23.968 35.431 1.00 91.44 212 THR A CA 1
ATOM 1663 C C . THR A 1 212 ? -14.951 -22.504 35.097 1.00 91.44 212 THR A C 1
ATOM 1665 O O . THR A 1 212 ? -15.583 -21.623 35.673 1.00 91.44 212 THR A O 1
ATOM 1668 N N . ALA A 1 213 ? -14.034 -22.248 34.167 1.00 93.19 213 ALA A N 1
ATOM 1669 C CA . ALA A 1 213 ? -13.784 -20.903 33.681 1.00 93.19 213 ALA A CA 1
ATOM 1670 C C . ALA A 1 213 ? -14.847 -20.486 32.656 1.00 93.19 213 ALA A C 1
ATOM 1672 O O . ALA A 1 213 ? -15.219 -21.262 31.773 1.00 93.19 213 ALA A O 1
ATOM 1673 N N . HIS A 1 214 ? -15.302 -19.244 32.766 1.00 92.94 214 HIS A N 1
ATOM 1674 C CA . HIS A 1 214 ? -16.150 -18.577 31.791 1.00 92.94 214 HIS A CA 1
ATOM 1675 C C . HIS A 1 214 ? -15.262 -17.842 30.787 1.00 92.94 214 HIS A C 1
ATOM 1677 O O . HIS A 1 214 ? -14.461 -16.990 31.174 1.00 92.94 214 HIS A O 1
ATOM 1683 N N . ALA A 1 215 ? -15.403 -18.177 29.505 1.00 94.44 215 ALA A N 1
ATOM 1684 C CA . ALA A 1 215 ? -14.709 -17.484 28.430 1.00 94.44 215 ALA A CA 1
ATOM 1685 C C . ALA A 1 215 ? -15.448 -16.181 28.098 1.00 94.44 215 ALA A C 1
ATOM 1687 O O . ALA A 1 215 ? -16.605 -16.217 27.682 1.00 94.44 215 ALA A O 1
ATOM 1688 N N . LEU A 1 216 ? -14.779 -15.047 28.286 1.00 92.94 216 LEU A N 1
ATOM 1689 C CA . LEU A 1 216 ? -15.328 -13.707 28.083 1.00 92.94 216 LEU A CA 1
ATOM 1690 C C . LEU A 1 216 ? -14.434 -12.917 27.128 1.00 92.94 216 LEU A C 1
ATOM 1692 O O . LEU A 1 216 ? -13.227 -13.144 27.056 1.00 92.94 216 LEU A O 1
ATOM 1696 N N . SER A 1 217 ? -15.011 -11.986 26.376 1.00 91.94 217 SER A N 1
ATOM 1697 C CA . SER A 1 217 ? -14.199 -11.012 25.647 1.00 91.94 217 SER A CA 1
ATOM 1698 C C . SER A 1 217 ? -13.469 -10.095 26.640 1.00 91.94 217 SER A C 1
ATOM 1700 O O . SER A 1 217 ? -13.909 -9.949 27.775 1.00 91.94 217 SER A O 1
ATOM 1702 N N . PRO A 1 218 ? -12.352 -9.466 26.261 1.00 91.06 218 PRO A N 1
ATOM 1703 C CA . PRO A 1 218 ? -11.751 -8.425 27.085 1.00 91.06 218 PRO A CA 1
ATOM 1704 C C . PRO A 1 218 ? -12.729 -7.260 27.260 1.00 91.06 218 PRO A C 1
ATOM 1706 O O . PRO A 1 218 ? -13.366 -6.833 26.294 1.00 91.06 218 PRO A O 1
ATOM 1709 N N . GLY A 1 219 ? -12.864 -6.755 28.483 1.00 92.94 219 GLY A N 1
ATOM 1710 C CA . GLY A 1 219 ? -13.871 -5.753 28.820 1.00 92.94 219 GLY A CA 1
ATOM 1711 C C . GLY A 1 219 ? -14.129 -5.631 30.317 1.00 92.94 219 GLY A C 1
ATOM 1712 O O . GLY A 1 219 ? -13.513 -6.320 31.131 1.00 92.94 219 GLY A O 1
ATOM 1713 N N . GLU A 1 220 ? -15.037 -4.729 30.679 1.00 95.44 220 GLU A N 1
ATOM 1714 C CA . GLU A 1 220 ? -15.526 -4.601 32.051 1.00 95.44 220 GLU A CA 1
ATOM 1715 C C . GLU A 1 220 ? -16.779 -5.444 32.254 1.00 95.44 220 GLU A C 1
ATOM 1717 O O . GLU A 1 220 ? -17.677 -5.429 31.416 1.00 95.44 220 GLU A O 1
ATOM 1722 N N . TYR A 1 221 ? -16.837 -6.137 33.388 1.00 96.19 221 TYR A N 1
ATOM 1723 C CA . TYR A 1 221 ? -17.931 -7.028 33.750 1.00 96.19 221 TYR A CA 1
ATOM 1724 C C . TYR A 1 221 ? -18.380 -6.771 35.181 1.00 96.19 221 TYR A C 1
ATOM 1726 O O . TYR A 1 221 ? -17.561 -6.587 36.087 1.00 96.19 221 TYR A O 1
ATOM 1734 N N . THR A 1 222 ? -19.690 -6.823 35.402 1.00 96.88 222 THR A N 1
ATOM 1735 C CA . THR A 1 222 ? -20.278 -6.871 36.742 1.00 96.88 222 THR A CA 1
ATOM 1736 C C . THR A 1 222 ? -20.559 -8.320 37.107 1.00 96.88 222 THR A C 1
ATOM 1738 O O . THR A 1 222 ? -21.403 -8.971 36.493 1.00 96.88 222 THR A O 1
ATOM 1741 N N . VAL A 1 223 ? -19.851 -8.831 38.111 1.00 96.75 223 VAL A N 1
ATOM 1742 C CA . VAL A 1 223 ? -20.036 -10.186 38.635 1.00 96.75 223 VAL A CA 1
ATOM 1743 C C . VAL A 1 223 ? -20.881 -10.098 39.896 1.00 96.75 223 VAL A C 1
ATOM 1745 O O . VAL A 1 223 ? -20.483 -9.459 40.869 1.00 96.75 223 VAL A O 1
ATOM 1748 N N . GLN A 1 224 ? -22.029 -10.766 39.887 1.00 96.56 224 GLN A N 1
ATOM 1749 C CA . GLN A 1 224 ? -22.904 -10.896 41.046 1.00 96.56 224 GLN A CA 1
ATOM 1750 C C . GLN A 1 224 ? -23.028 -12.361 41.444 1.00 96.56 224 GLN A C 1
ATOM 1752 O O . GLN A 1 224 ? -23.150 -13.239 40.593 1.00 96.56 224 GLN A O 1
ATOM 1757 N N . VAL A 1 225 ? -23.036 -12.630 42.744 1.00 96.00 225 VAL A N 1
ATOM 1758 C CA . VAL A 1 225 ? -23.297 -13.961 43.292 1.00 96.00 225 VAL A CA 1
ATOM 1759 C C . VAL A 1 225 ? -24.428 -13.846 44.300 1.00 96.00 225 VAL A C 1
ATOM 1761 O O . VAL A 1 225 ? -24.367 -13.046 45.237 1.00 96.00 225 VAL A O 1
ATOM 1764 N N . GLY A 1 226 ? -25.489 -14.623 44.088 1.00 93.25 226 GLY A N 1
ATOM 1765 C CA . GLY A 1 226 ? -26.706 -14.540 44.886 1.00 93.25 226 GLY A CA 1
ATOM 1766 C C . GLY A 1 226 ? -27.265 -15.902 45.271 1.00 93.25 226 GLY A C 1
ATOM 1767 O O . GLY A 1 226 ? -27.239 -16.853 44.490 1.00 93.25 226 GLY A O 1
ATOM 1768 N N . LYS A 1 227 ? -27.830 -15.973 46.480 1.00 93.38 227 LYS A N 1
ATOM 1769 C CA . LYS A 1 227 ? -28.630 -17.101 46.963 1.00 93.38 227 LYS A CA 1
ATOM 1770 C C . LYS A 1 227 ? -29.733 -16.597 47.888 1.00 93.38 227 LYS A C 1
ATOM 1772 O O . LYS A 1 227 ? -29.505 -15.722 48.720 1.00 93.38 227 LYS A O 1
ATOM 1777 N N . VAL A 1 228 ? -30.927 -17.180 47.778 1.00 90.62 228 VAL A N 1
ATOM 1778 C CA . VAL A 1 228 ? -32.058 -16.854 48.660 1.00 90.62 228 VAL A CA 1
ATOM 1779 C C . VAL A 1 228 ? -31.670 -17.094 50.123 1.00 90.62 228 VAL A C 1
ATOM 1781 O O . VAL A 1 228 ? -31.194 -18.173 50.475 1.00 90.62 228 VAL A O 1
ATOM 1784 N N . GLY A 1 229 ? -31.879 -16.082 50.968 1.00 90.56 229 GLY A N 1
ATOM 1785 C CA . GLY A 1 229 ? -31.538 -16.119 52.394 1.00 90.56 229 GLY A CA 1
ATOM 1786 C C . GLY A 1 229 ? -30.101 -15.701 52.734 1.00 90.56 229 GLY A C 1
ATOM 1787 O O . GLY A 1 229 ? -29.749 -15.717 53.910 1.00 90.56 229 GLY A O 1
ATOM 1788 N N . TYR A 1 230 ? -29.292 -15.306 51.746 1.00 91.31 230 TYR A N 1
ATOM 1789 C CA . TYR A 1 230 ? -27.929 -14.797 51.929 1.00 91.31 230 TYR A CA 1
ATOM 1790 C C . TYR A 1 230 ? -27.802 -13.375 51.370 1.00 91.31 230 TYR A C 1
ATOM 1792 O O . TYR A 1 230 ? -28.567 -12.971 50.494 1.00 91.31 230 TYR A O 1
ATOM 1800 N N . ALA A 1 231 ? -26.831 -12.612 51.876 1.00 90.19 231 ALA A N 1
ATOM 1801 C CA . ALA A 1 231 ? -26.473 -11.326 51.287 1.00 90.19 231 ALA A CA 1
ATOM 1802 C C . ALA A 1 231 ? -25.859 -11.541 49.894 1.00 90.19 231 ALA A C 1
ATOM 1804 O O . ALA A 1 231 ? -25.052 -12.452 49.711 1.00 90.19 231 ALA A O 1
ATOM 1805 N N . SER A 1 232 ? -26.243 -10.716 48.919 1.00 90.81 232 SER A N 1
ATOM 1806 C CA . SER A 1 232 ? -25.668 -10.754 47.573 1.00 90.81 232 SER A CA 1
ATOM 1807 C C . SER A 1 232 ? -24.266 -10.152 47.562 1.00 90.81 232 SER A C 1
ATOM 1809 O O . SER A 1 232 ? -24.046 -9.087 48.142 1.00 90.81 232 SER A O 1
ATOM 1811 N N . PHE A 1 233 ? -23.348 -10.797 46.851 1.00 95.25 233 PHE A N 1
ATOM 1812 C CA . PHE A 1 233 ? -22.039 -10.246 46.522 1.00 95.25 233 PHE A CA 1
ATOM 1813 C C . PHE A 1 233 ? -22.089 -9.615 45.129 1.00 95.25 233 PHE A C 1
ATOM 1815 O O . PHE A 1 233 ? -22.652 -10.207 44.209 1.00 95.25 233 PHE A O 1
ATOM 1822 N N . GLU A 1 234 ? -21.490 -8.439 44.964 1.00 96.69 234 GLU A N 1
ATOM 1823 C CA . GLU A 1 234 ? -21.335 -7.770 43.672 1.00 96.69 234 GLU A CA 1
ATOM 1824 C C . GLU A 1 234 ? -19.942 -7.146 43.581 1.00 96.69 234 GLU A C 1
ATOM 1826 O O . GLU A 1 234 ? -19.488 -6.482 44.513 1.00 96.69 234 GLU A O 1
ATOM 1831 N N . THR A 1 235 ? -19.272 -7.338 42.448 1.00 96.56 235 THR A N 1
ATOM 1832 C CA . THR A 1 235 ? -17.999 -6.685 42.144 1.00 96.56 235 THR A CA 1
ATOM 1833 C C . THR A 1 235 ? -17.893 -6.354 40.661 1.00 96.56 235 THR A C 1
ATOM 1835 O O . THR A 1 235 ? -18.489 -7.024 39.815 1.00 96.56 235 THR A O 1
ATOM 1838 N N . ARG A 1 236 ? -17.106 -5.326 40.337 1.00 96.81 236 ARG A N 1
ATOM 1839 C CA . ARG A 1 236 ? -16.727 -5.002 38.960 1.00 96.81 236 ARG A CA 1
ATOM 1840 C C . ARG A 1 236 ? -15.298 -5.438 38.709 1.00 96.81 236 ARG A C 1
ATOM 1842 O O . ARG A 1 236 ? -14.416 -5.163 39.520 1.00 96.81 236 ARG A O 1
ATOM 1849 N N . ILE A 1 237 ? -15.087 -6.092 37.578 1.00 95.56 237 ILE A N 1
ATOM 1850 C CA . ILE A 1 237 ? -13.769 -6.520 37.124 1.00 95.56 237 ILE A CA 1
ATOM 1851 C C . ILE A 1 237 ? -13.512 -5.994 35.721 1.00 95.56 237 ILE A C 1
ATOM 1853 O O . ILE A 1 237 ? -14.437 -5.845 34.925 1.00 95.56 237 ILE A O 1
ATOM 1857 N N . THR A 1 238 ? -12.243 -5.775 35.414 1.00 95.25 238 THR A N 1
ATOM 1858 C CA . THR A 1 238 ? -11.769 -5.491 34.063 1.00 95.25 238 THR A CA 1
ATOM 1859 C C . THR A 1 238 ? -10.916 -6.677 33.640 1.00 95.25 238 THR A C 1
ATOM 1861 O O . THR A 1 238 ? -9.997 -7.043 34.365 1.00 95.25 238 THR A O 1
ATOM 1864 N N . LEU A 1 239 ? -11.242 -7.293 32.506 1.00 94.25 239 LEU A N 1
ATOM 1865 C CA . LEU A 1 239 ? -10.500 -8.413 31.934 1.00 94.25 239 LEU A CA 1
ATOM 1866 C C . LEU A 1 239 ? -9.727 -7.938 30.705 1.00 94.25 239 LEU A C 1
ATOM 1868 O O . LEU A 1 239 ? -10.320 -7.434 29.749 1.00 94.25 239 LEU A O 1
ATOM 1872 N N . ALA A 1 240 ? -8.411 -8.105 30.724 1.00 91.06 240 ALA A N 1
ATOM 1873 C CA . ALA A 1 240 ? -7.532 -7.868 29.591 1.00 91.06 240 ALA A CA 1
ATOM 1874 C C . ALA A 1 240 ? -7.508 -9.060 28.613 1.00 91.06 240 ALA A C 1
ATOM 1876 O O . ALA A 1 240 ? -8.032 -10.143 28.881 1.00 91.06 240 ALA A O 1
ATOM 1877 N N . ASP A 1 241 ? -6.881 -8.850 27.454 1.00 90.25 241 ASP A N 1
ATOM 1878 C CA . ASP A 1 241 ? -6.711 -9.866 26.411 1.00 90.25 241 ASP A CA 1
ATOM 1879 C C . ASP A 1 241 ? -6.021 -11.134 26.941 1.00 90.25 241 ASP A C 1
ATOM 1881 O O . ASP A 1 241 ? -4.922 -11.073 27.493 1.00 90.25 241 ASP A O 1
ATOM 1885 N N . GLY A 1 242 ? -6.693 -12.285 26.814 1.00 90.56 242 GLY A N 1
ATOM 1886 C CA . GLY A 1 242 ? -6.214 -13.576 27.319 1.00 90.56 242 GLY A CA 1
ATOM 1887 C C . GLY A 1 242 ? -6.047 -13.680 28.844 1.00 90.56 242 GLY A C 1
ATOM 1888 O O . GLY A 1 242 ? -5.446 -14.651 29.319 1.00 90.56 242 GLY A O 1
ATOM 1889 N N . GLU A 1 243 ? -6.549 -12.716 29.623 1.00 93.38 243 GLU A N 1
ATOM 1890 C CA . GLU A 1 243 ? -6.377 -12.693 31.077 1.00 93.38 243 GLU A CA 1
ATOM 1891 C C . GLU A 1 243 ? -7.087 -13.869 31.759 1.00 93.38 243 GLU A C 1
ATOM 1893 O O . GLU A 1 243 ? -8.175 -14.283 31.362 1.00 93.38 243 GLU A O 1
ATOM 1898 N N . LYS A 1 244 ? -6.477 -14.404 32.824 1.00 95.38 244 LYS A N 1
ATOM 1899 C CA . LYS A 1 244 ? -7.102 -15.388 33.715 1.00 95.38 244 LYS A CA 1
ATOM 1900 C C . LYS A 1 244 ? -7.351 -14.747 35.072 1.00 95.38 244 LYS A C 1
ATOM 1902 O O . LYS A 1 244 ? -6.398 -14.499 35.806 1.00 95.38 244 LYS A O 1
ATOM 1907 N N . ALA A 1 245 ? -8.614 -14.537 35.415 1.00 93.81 245 ALA A N 1
ATOM 1908 C CA . ALA A 1 245 ? -9.017 -13.902 36.662 1.00 93.81 245 ALA A CA 1
ATOM 1909 C C . ALA A 1 245 ? -9.812 -14.863 37.548 1.00 93.81 245 ALA A C 1
ATOM 1911 O O . ALA A 1 245 ? -10.547 -15.731 37.066 1.00 93.81 245 ALA A O 1
ATOM 1912 N N . VAL A 1 246 ? -9.683 -14.687 38.864 1.00 96.19 246 VAL A N 1
ATOM 1913 C CA . VAL A 1 246 ? -10.464 -15.424 39.861 1.00 96.19 246 VAL A CA 1
ATOM 1914 C C . VAL A 1 246 ? -11.136 -14.428 40.795 1.00 96.19 246 VAL A C 1
ATOM 1916 O O . VAL A 1 246 ? -10.465 -13.588 41.390 1.00 96.19 246 VAL A O 1
ATOM 1919 N N . VAL A 1 247 ? -12.455 -14.539 40.936 1.00 95.00 247 VAL A N 1
ATOM 1920 C CA . VAL A 1 247 ? -13.254 -13.737 41.869 1.00 95.00 247 VAL A CA 1
ATOM 1921 C C . VAL A 1 247 ? -13.728 -14.626 43.010 1.00 95.00 247 VAL A C 1
ATOM 1923 O O . VAL A 1 247 ? -14.236 -15.725 42.778 1.00 95.00 247 VAL A O 1
ATOM 1926 N N . HIS A 1 248 ? -13.563 -14.137 44.237 1.00 94.31 248 HIS A N 1
ATOM 1927 C CA . HIS A 1 248 ? -14.025 -14.794 45.454 1.00 94.31 248 HIS A CA 1
ATOM 1928 C C . HIS A 1 248 ? -15.192 -14.008 46.051 1.00 94.31 248 HIS A C 1
ATOM 1930 O O . HIS A 1 248 ? -15.040 -12.819 46.332 1.00 94.31 248 HIS A O 1
ATOM 1936 N N . ALA A 1 249 ? -16.321 -14.692 46.221 1.00 85.31 249 ALA A N 1
ATOM 1937 C CA . ALA A 1 249 ? -17.574 -14.190 46.774 1.00 85.31 249 ALA A CA 1
ATOM 1938 C C . ALA A 1 249 ? -17.898 -14.856 48.118 1.00 85.31 249 ALA A C 1
ATOM 1940 O O . ALA A 1 249 ? -17.690 -16.091 48.238 1.00 85.31 249 ALA A O 1
#

Radius of gyration: 30.74 Å; chains: 1; bounding box: 62×46×84 Å

Secondary structure (DSSP, 8-state):
--EEEEEEESEEEEETTEEEEE-TTSPP--STTHHHHHHHHSEEHHHHHHHHHHHT-SEEEEEEEEEEETT-THHHHHHS--SSS---S-S-TT---SEEEEEEESS----SS--HHHHHHHHHIIIIIT-SS-SSEEEHHHHHHHHHHTTTSS-TTEEEEEEESSTTSS-EEEPPPP----PPPEEEEEE-SSTT-EEEETTEEEES--SPPEEE-SEEEEEEEE-TTSPPEEEEEEE-TT-EEEEE-

Organism: NCBI:txid2126343